Protein AF-A0A2E8CVH7-F1 (afdb_monomer)

Solvent-accessible surface area (backbone atoms only — not comparable to full-atom values): 13788 Å² total; per-residue (Å²): 107,72,80,59,74,70,45,97,57,62,33,36,31,42,45,52,76,47,74,49,80,43,65,84,49,74,88,61,80,87,56,9,58,35,93,94,57,89,40,29,20,38,39,37,30,36,20,34,33,27,39,73,90,81,65,46,75,76,44,76,74,32,74,46,81,38,64,41,72,90,71,65,94,80,65,44,73,68,57,52,69,70,43,83,78,37,72,80,50,45,64,54,61,34,46,67,84,57,72,72,36,61,49,40,28,41,37,35,49,50,87,55,60,40,59,70,48,52,54,47,49,72,69,42,51,38,40,73,48,68,38,81,66,70,77,42,65,27,29,53,38,80,66,62,73,92,80,30,57,77,41,44,45,60,62,53,56,68,70,50,66,80,73,48,72,48,78,45,82,41,68,61,47,75,46,75,42,70,52,100,56,97,65,72,66,40,83,45,74,44,68,64,44,79,42,47,33,36,32,26,71,48,52,26,20,44,58,75,45,99,92,52,79,63,43,72,44,75,48,76,46,74,48,64,58,86,63,60,84,90,70,68,134

Foldseek 3Di:
DVVLVPPPAAKEWEKDKDWDFDQPVVVDPQWAQDDPRPTTGWIKIWTWIADDPVRDTPGTQDIDTAHADDDDPPQDPVNLVPDPRRPLCSLVVNCVSPALEQSYEYEEECSNQALVNLVVQLVSNYHYDYHHDDQAWKFFAPDDSVPTDTDGPVVVQVPFDWPDKDKDWDDWDWDFDDDPDDDGTDTDIDHTDIFIKTKGKGWIWGDNDPVDDTDIDMDIDMDTDPDPPVPDD

Nearest PDB structures (foldseek):
  4dm0-assembly1_A-2  TM=8.411E-01  e=1.363E-14  Escherichia coli
  7s01-assembly1_c  TM=3.854E-01  e=6.400E+00  Bacillus phage AR9
  6h03-assembly1_G  TM=1.126E-01  e=6.031E+00  Homo sapiens

Mean predicted aligned error: 6.69 Å

Radius of gyration: 20.64 Å; Cα contacts (8 Å, |Δi|>4): 417; chains: 1; bounding box: 50×43×52 Å

pLDDT: mean 89.86, std 10.81, range [43.66, 98.56]

Secondary structure (DSSP, 8-state):
-HHHHT-SS-EEEEEEEEEEE-TT-TT--SPEEETTTTEEEEEEEEEEEE-TTT--EEEEEEEEEE-PPP--TT--HHHHHH-TT-GGGHHHHHHTTS-S-TTEEEEE-GGG--HHHHHHHHHSSSEEEE---S--EEEESSS-TTTSPEEEHHHHHHHSPP-EEEEEEEPPEEEEEPPSSSS--EEEEEPPEEEEEEEEEEEEEE-SSTTS--EEEEEEEEEESS--GGG--

Structure (mmCIF, N/CA/C/O backbone):
data_AF-A0A2E8CVH7-F1
#
_entry.id   AF-A0A2E8CVH7-F1
#
loop_
_atom_site.group_PDB
_atom_site.id
_atom_site.type_symbol
_atom_site.label_atom_id
_atom_site.label_alt_id
_atom_site.label_comp_id
_atom_site.label_asym_id
_atom_site.label_entity_id
_atom_site.label_seq_id
_atom_site.pdbx_PDB_ins_code
_atom_site.Cartn_x
_atom_site.Cartn_y
_atom_site.Cartn_z
_atom_site.occupancy
_atom_site.B_iso_or_equiv
_atom_site.auth_seq_id
_atom_site.auth_comp_id
_atom_site.auth_asym_id
_atom_site.auth_atom_id
_atom_site.pdbx_PDB_model_num
ATOM 1 N N . MET A 1 1 ? -11.576 -12.478 -15.779 1.00 58.72 1 MET A N 1
ATOM 2 C CA . MET A 1 1 ? -12.424 -11.919 -14.701 1.00 58.72 1 MET A CA 1
ATOM 3 C C . MET A 1 1 ? -13.680 -12.729 -14.403 1.00 58.72 1 MET A C 1
ATOM 5 O O . MET A 1 1 ? -14.037 -12.774 -13.239 1.00 58.72 1 MET A O 1
ATOM 9 N N . LYS A 1 2 ? -14.270 -13.457 -15.366 1.00 57.69 2 LYS A N 1
ATOM 10 C CA . LYS A 1 2 ? -15.453 -14.319 -15.140 1.00 57.69 2 LYS A CA 1
ATOM 11 C C . LYS A 1 2 ? -15.366 -15.270 -13.929 1.00 57.69 2 LYS A C 1
ATOM 13 O O . LYS A 1 2 ? -16.357 -15.473 -13.249 1.00 57.69 2 LYS A O 1
ATOM 18 N N . HIS A 1 3 ? -14.184 -15.822 -13.626 1.00 60.03 3 HIS A N 1
ATOM 19 C CA . HIS A 1 3 ? -13.990 -16.661 -12.431 1.00 60.03 3 HIS A CA 1
ATOM 20 C C . HIS A 1 3 ? -14.110 -15.887 -11.110 1.00 60.03 3 HIS A C 1
ATOM 22 O O . HIS A 1 3 ? -14.538 -16.468 -10.124 1.00 60.03 3 HIS A O 1
ATOM 28 N N . ILE A 1 4 ? -13.760 -14.596 -11.095 1.00 63.91 4 ILE A N 1
ATOM 29 C CA . ILE A 1 4 ? -13.859 -13.732 -9.911 1.00 63.91 4 ILE A CA 1
ATOM 30 C C . ILE A 1 4 ? -15.287 -13.201 -9.744 1.00 63.91 4 ILE A C 1
ATOM 32 O O . ILE A 1 4 ? -15.787 -13.145 -8.631 1.00 63.91 4 ILE A O 1
ATOM 36 N N . GLU A 1 5 ? -15.964 -12.861 -10.843 1.00 64.88 5 GLU A N 1
ATOM 37 C CA . GLU A 1 5 ? -17.351 -12.361 -10.825 1.00 64.88 5 GLU A CA 1
ATOM 38 C C . GLU A 1 5 ? -18.350 -13.384 -10.262 1.00 64.88 5 GLU A C 1
ATOM 40 O O . GLU A 1 5 ? -19.383 -13.005 -9.719 1.00 64.88 5 GLU A O 1
ATOM 45 N N . ASN A 1 6 ? -18.021 -14.676 -10.345 1.00 63.22 6 ASN A N 1
ATOM 46 C CA . ASN A 1 6 ? -18.827 -15.760 -9.785 1.00 63.22 6 ASN A CA 1
ATOM 47 C C . ASN A 1 6 ? -18.535 -16.039 -8.301 1.00 63.22 6 ASN A C 1
ATOM 49 O O . ASN A 1 6 ? -19.209 -16.875 -7.696 1.00 63.22 6 ASN A O 1
ATOM 53 N N . LEU A 1 7 ? -17.543 -15.375 -7.701 1.00 62.47 7 LEU A N 1
ATOM 54 C CA . LEU A 1 7 ? -17.289 -15.481 -6.270 1.00 62.47 7 LEU A CA 1
ATOM 55 C C . LEU A 1 7 ? -18.306 -14.590 -5.549 1.00 62.47 7 LEU A C 1
ATOM 57 O O . LEU A 1 7 ? -18.270 -13.366 -5.640 1.00 62.47 7 LEU A O 1
ATOM 61 N N . GLY A 1 8 ? -19.210 -15.197 -4.780 1.00 70.19 8 GLY A N 1
ATOM 62 C CA . GLY A 1 8 ? -20.104 -14.472 -3.866 1.00 70.19 8 GLY A CA 1
ATOM 63 C C . GLY A 1 8 ? -19.371 -13.788 -2.700 1.00 70.19 8 GLY A C 1
ATOM 64 O O . GLY A 1 8 ? -20.014 -13.199 -1.834 1.00 70.19 8 GLY A O 1
ATOM 65 N N . ALA A 1 9 ? -18.038 -13.857 -2.670 1.00 81.56 9 ALA A N 1
ATOM 66 C CA . ALA A 1 9 ? -17.177 -13.418 -1.582 1.00 81.56 9 ALA A CA 1
ATOM 67 C C . ALA A 1 9 ? -16.231 -12.274 -2.011 1.00 81.56 9 ALA A C 1
ATOM 69 O O . ALA A 1 9 ? -15.976 -12.086 -3.203 1.00 81.56 9 ALA A O 1
ATOM 70 N N . PRO A 1 10 ? -15.708 -11.477 -1.059 1.00 92.31 10 PRO A N 1
ATOM 71 C CA . PRO A 1 10 ? -14.655 -10.503 -1.332 1.00 92.31 10 PRO A CA 1
ATOM 72 C C . PRO A 1 10 ? -13.395 -11.130 -1.940 1.00 92.31 10 PRO A C 1
ATOM 74 O O . PRO A 1 10 ? -13.031 -12.245 -1.591 1.00 92.31 10 PRO A O 1
ATOM 77 N N . VAL A 1 11 ? -12.678 -10.369 -2.769 1.00 95.50 11 VAL A N 1
ATOM 78 C CA . VAL A 1 11 ? -11.379 -10.771 -3.335 1.00 95.50 11 VAL A CA 1
ATOM 79 C C . VAL A 1 11 ? -10.335 -9.702 -3.048 1.00 95.50 11 VAL A C 1
ATOM 81 O O . VAL A 1 11 ? -10.581 -8.512 -3.260 1.00 95.50 11 VAL A O 1
ATOM 84 N N . LEU A 1 12 ? -9.162 -10.121 -2.571 1.00 97.81 12 LEU A N 1
ATOM 85 C CA . LEU A 1 12 ? -8.029 -9.229 -2.343 1.00 97.81 12 LEU A CA 1
ATOM 86 C C . LEU A 1 12 ? -7.244 -9.071 -3.640 1.00 97.81 12 LEU A C 1
ATOM 88 O O . LEU A 1 12 ? -6.855 -10.065 -4.250 1.00 97.81 12 LEU A O 1
ATOM 92 N N . ILE A 1 13 ? -6.980 -7.832 -4.042 1.00 98.06 13 ILE A N 1
ATOM 93 C CA . ILE A 1 13 ? -6.103 -7.518 -5.166 1.00 98.06 13 ILE A CA 1
ATOM 94 C C . ILE A 1 13 ? -4.815 -6.935 -4.607 1.00 98.06 13 ILE A C 1
ATOM 96 O O . ILE A 1 13 ? -4.764 -5.782 -4.182 1.00 98.06 13 ILE A O 1
ATOM 100 N N . LEU A 1 14 ? -3.774 -7.759 -4.562 1.00 98.38 14 LEU A N 1
ATOM 101 C CA . LEU A 1 14 ? -2.468 -7.374 -4.050 1.00 98.38 14 LEU A CA 1
ATOM 102 C C . LEU A 1 14 ? -1.702 -6.629 -5.142 1.00 98.38 14 LEU A C 1
ATOM 104 O O . LEU A 1 14 ? -1.417 -7.206 -6.195 1.00 98.38 14 LEU A O 1
ATOM 108 N N . HIS A 1 15 ? -1.353 -5.371 -4.881 1.00 98.44 15 HIS A N 1
ATOM 109 C CA . HIS A 1 15 ? -0.559 -4.553 -5.798 1.00 98.44 15 HIS A CA 1
ATOM 110 C C . HIS A 1 15 ? 0.866 -4.400 -5.288 1.00 98.44 15 HIS A C 1
ATOM 112 O O . HIS A 1 15 ? 1.086 -3.878 -4.192 1.00 98.44 15 HIS A O 1
ATOM 118 N N . ASP A 1 16 ? 1.842 -4.816 -6.094 1.00 97.56 16 ASP A N 1
ATOM 119 C CA . ASP A 1 16 ? 3.254 -4.603 -5.776 1.00 97.56 16 ASP A CA 1
ATOM 120 C C . ASP A 1 16 ? 4.125 -4.451 -7.027 1.00 97.56 16 ASP A C 1
ATOM 122 O O . ASP A 1 16 ? 3.801 -4.905 -8.129 1.00 97.56 16 ASP A O 1
ATOM 126 N N . THR A 1 17 ? 5.262 -3.788 -6.844 1.00 96.31 17 THR A N 1
ATOM 127 C CA . THR A 1 17 ? 6.220 -3.477 -7.896 1.00 96.31 17 THR A CA 1
ATOM 128 C C . THR A 1 17 ? 7.526 -4.225 -7.684 1.00 96.31 17 THR A C 1
ATOM 130 O O . THR A 1 17 ? 8.208 -4.039 -6.679 1.00 96.31 17 THR A O 1
ATOM 133 N N . THR A 1 18 ? 7.954 -4.975 -8.694 1.00 95.50 18 THR A N 1
ATOM 134 C CA . THR A 1 18 ? 9.268 -5.625 -8.714 1.00 95.50 18 THR A CA 1
ATOM 135 C C . THR A 1 18 ? 10.141 -5.103 -9.853 1.00 95.50 18 THR A C 1
ATOM 137 O O . THR A 1 18 ? 9.651 -4.531 -10.827 1.00 95.50 18 THR A O 1
ATOM 140 N N . ALA A 1 19 ? 11.456 -5.282 -9.740 1.00 95.88 19 ALA A N 1
ATOM 141 C CA . ALA A 1 19 ? 12.404 -4.948 -10.796 1.00 95.88 19 ALA A CA 1
ATOM 142 C C . ALA A 1 19 ? 12.905 -6.229 -11.471 1.00 95.88 19 ALA A C 1
ATOM 144 O O . ALA A 1 19 ? 13.456 -7.108 -10.811 1.00 95.88 19 ALA A O 1
ATOM 145 N N . LEU A 1 20 ? 12.763 -6.302 -12.792 1.00 96.00 20 LEU A N 1
ATOM 146 C CA . LEU A 1 20 ? 13.336 -7.359 -13.617 1.00 96.00 20 LEU A CA 1
ATOM 147 C C . LEU A 1 20 ? 14.708 -6.901 -14.104 1.00 96.00 20 LEU A C 1
ATOM 149 O O . LEU A 1 20 ? 14.801 -5.935 -14.863 1.00 96.00 20 LEU A O 1
ATOM 153 N N . GLU A 1 21 ? 15.771 -7.558 -13.648 1.00 96.06 21 GLU A N 1
ATOM 154 C CA . GLU A 1 21 ? 17.145 -7.185 -13.979 1.00 96.06 21 GLU A CA 1
ATOM 155 C C . GLU A 1 21 ? 17.675 -7.945 -15.197 1.00 96.06 21 GLU A C 1
ATOM 157 O O . GLU A 1 21 ? 17.768 -9.167 -15.191 1.00 96.06 21 GLU A O 1
ATOM 162 N N . TYR A 1 22 ? 18.126 -7.193 -16.202 1.00 96.31 22 TYR A N 1
ATOM 163 C CA . TYR A 1 22 ? 18.668 -7.720 -17.455 1.00 96.31 22 TYR A CA 1
ATOM 164 C C . TYR A 1 22 ? 20.016 -7.079 -17.815 1.00 96.31 22 TYR A C 1
ATOM 166 O O . TYR A 1 22 ? 20.389 -6.997 -18.981 1.00 96.31 22 TYR A O 1
ATOM 174 N N . THR A 1 23 ? 20.778 -6.609 -16.820 1.00 93.75 23 THR A N 1
ATOM 175 C CA . THR A 1 23 ? 22.026 -5.848 -17.021 1.00 93.75 23 THR A CA 1
ATOM 176 C C . THR A 1 23 ? 23.008 -6.537 -17.982 1.00 93.75 23 THR A C 1
ATOM 178 O O . THR A 1 23 ? 23.627 -5.862 -18.811 1.00 93.75 23 THR A O 1
ATOM 181 N N . THR A 1 24 ? 23.130 -7.866 -17.886 1.00 95.06 24 THR A N 1
ATOM 182 C CA . THR A 1 24 ? 24.047 -8.707 -18.674 1.00 95.06 24 THR A CA 1
ATOM 183 C C . THR A 1 24 ? 23.492 -9.144 -20.032 1.00 95.06 24 THR A C 1
ATOM 185 O O . THR A 1 24 ? 24.268 -9.571 -20.884 1.00 95.06 24 THR A O 1
ATOM 188 N N . HIS A 1 25 ? 22.185 -9.008 -20.272 1.00 92.31 25 HIS A N 1
ATOM 189 C CA . HIS A 1 25 ? 21.532 -9.437 -21.510 1.00 92.31 25 HIS A CA 1
ATOM 190 C C . HIS A 1 25 ? 21.692 -8.355 -22.579 1.00 92.31 25 HIS A C 1
ATOM 192 O O . HIS A 1 25 ? 20.804 -7.539 -22.815 1.00 92.31 25 HIS A O 1
ATOM 198 N N . ARG A 1 26 ? 22.878 -8.316 -23.196 1.00 91.06 26 ARG A N 1
ATOM 199 C CA . ARG A 1 26 ? 23.280 -7.246 -24.126 1.00 91.06 26 ARG A CA 1
ATOM 200 C C . ARG A 1 26 ? 22.448 -7.181 -25.409 1.00 91.06 26 ARG A C 1
ATOM 202 O O . ARG A 1 26 ? 22.431 -6.125 -26.024 1.00 91.06 26 ARG A O 1
ATOM 209 N N . SER A 1 27 ? 21.753 -8.259 -25.774 1.00 93.75 27 SER A N 1
ATOM 210 C CA . SER A 1 27 ? 20.804 -8.280 -26.895 1.00 93.75 27 SER A CA 1
ATOM 211 C C . SER A 1 27 ? 19.540 -7.447 -26.641 1.00 93.75 27 SER A C 1
ATOM 213 O O . SER A 1 27 ? 18.826 -7.127 -27.585 1.00 93.75 27 SER A O 1
ATOM 215 N N . LEU A 1 28 ? 19.245 -7.076 -25.388 1.00 90.88 28 LEU A N 1
ATOM 216 C CA . LEU A 1 28 ? 18.111 -6.220 -25.044 1.00 90.88 28 LEU A CA 1
ATOM 217 C C . LEU A 1 28 ? 18.531 -4.746 -25.038 1.00 90.88 28 LEU A C 1
ATOM 219 O O . LEU A 1 28 ? 19.126 -4.248 -24.080 1.00 90.88 28 LEU A O 1
ATOM 223 N N . GLU A 1 29 ? 18.178 -4.023 -26.096 1.00 86.69 29 GLU A N 1
ATOM 224 C CA . GLU A 1 29 ? 18.560 -2.614 -26.260 1.00 86.69 29 GLU A CA 1
ATOM 225 C C . GLU A 1 29 ? 17.636 -1.645 -25.498 1.00 86.69 29 GLU A C 1
ATOM 227 O O . GLU A 1 29 ? 18.065 -0.599 -25.005 1.00 86.69 29 GLU A O 1
ATOM 232 N N . ALA A 1 30 ? 16.361 -2.008 -25.330 1.00 90.00 30 ALA A N 1
ATOM 233 C CA . ALA A 1 30 ? 15.307 -1.133 -24.814 1.00 90.00 30 ALA A CA 1
ATOM 234 C C . ALA A 1 30 ? 15.152 -1.146 -23.276 1.00 90.00 30 ALA A C 1
ATOM 236 O O . ALA A 1 30 ? 14.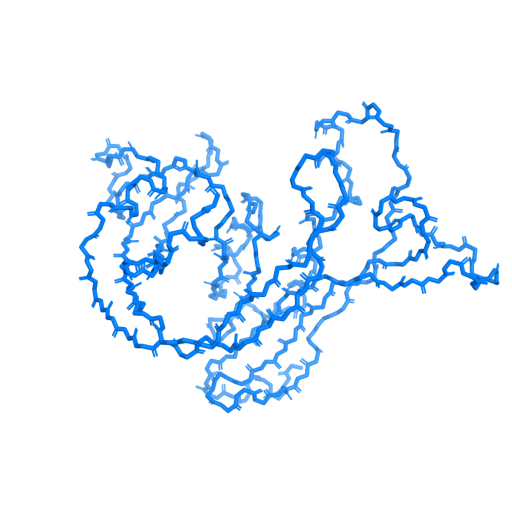033 -1.073 -22.770 1.00 90.00 30 ALA A O 1
ATOM 237 N N . LEU A 1 31 ? 16.247 -1.195 -22.512 1.00 93.81 31 LEU A N 1
ATOM 238 C CA . LEU A 1 31 ? 16.207 -1.268 -21.041 1.00 93.81 31 LEU A CA 1
ATOM 239 C C . LEU A 1 31 ? 16.293 0.104 -20.349 1.00 93.81 31 LEU A C 1
ATOM 241 O O . LEU A 1 31 ? 17.042 0.994 -20.761 1.00 93.81 31 LEU A O 1
ATOM 245 N N . GLY A 1 32 ? 15.562 0.260 -19.242 1.00 93.69 32 GLY A N 1
ATOM 246 C CA . GLY A 1 32 ? 15.628 1.436 -18.367 1.00 93.69 32 GLY A CA 1
ATOM 247 C C . GLY A 1 32 ? 16.588 1.229 -17.187 1.00 93.69 32 GLY A C 1
ATOM 248 O O . GLY A 1 32 ? 16.917 0.088 -16.857 1.00 93.69 32 GLY A O 1
ATOM 249 N N . PRO A 1 33 ? 17.063 2.298 -16.522 1.00 93.38 33 PRO A N 1
ATOM 250 C CA . PRO A 1 33 ? 17.813 2.163 -15.276 1.00 93.38 33 PRO A CA 1
ATOM 251 C C . PRO A 1 33 ? 16.919 1.603 -14.156 1.00 93.38 33 PRO A C 1
ATOM 253 O O . PRO A 1 33 ? 15.792 2.059 -13.982 1.00 93.38 33 PRO A O 1
ATOM 256 N N . ILE A 1 34 ? 17.432 0.675 -13.348 1.00 92.44 34 ILE A N 1
ATOM 257 C CA . ILE A 1 34 ? 16.733 0.117 -12.173 1.00 92.44 34 ILE A CA 1
ATOM 258 C C . ILE A 1 34 ? 17.580 0.257 -10.902 1.00 92.44 34 ILE A C 1
ATOM 260 O O . ILE A 1 34 ? 18.781 0.545 -10.955 1.00 92.44 34 ILE A O 1
ATOM 264 N N . GLY A 1 35 ? 16.951 0.072 -9.738 1.00 86.19 35 GLY A N 1
ATOM 265 C CA . GLY A 1 35 ? 17.617 0.200 -8.440 1.00 86.19 35 GLY A CA 1
ATOM 266 C C . GLY A 1 35 ? 18.245 1.584 -8.256 1.00 86.19 35 GLY A C 1
ATOM 267 O O . GLY A 1 35 ? 17.567 2.601 -8.400 1.00 86.19 35 GLY A O 1
ATOM 268 N N . ASN A 1 36 ? 19.549 1.613 -7.974 1.00 82.00 36 ASN A N 1
ATOM 269 C CA . ASN A 1 36 ? 20.347 2.833 -7.802 1.00 82.00 36 ASN A CA 1
ATOM 270 C C . ASN A 1 36 ? 20.901 3.421 -9.119 1.00 82.00 36 ASN A C 1
ATOM 272 O O . ASN A 1 36 ? 21.713 4.341 -9.077 1.00 82.00 36 ASN A O 1
ATOM 276 N N . GLY A 1 37 ? 20.483 2.901 -10.277 1.00 82.69 37 GLY A N 1
ATOM 277 C CA . GLY A 1 37 ? 20.869 3.411 -11.597 1.00 82.69 37 GLY A CA 1
ATOM 278 C C . GLY A 1 37 ? 22.091 2.740 -12.232 1.00 82.69 37 GLY A C 1
ATOM 279 O O . GLY A 1 37 ? 22.379 3.022 -13.391 1.00 82.69 37 GLY A O 1
ATOM 280 N N . HIS A 1 38 ? 22.774 1.829 -11.530 1.00 86.69 38 HIS A N 1
ATOM 281 C CA . HIS A 1 38 ? 23.894 1.054 -12.092 1.00 86.69 38 HIS A CA 1
ATOM 282 C C . HIS A 1 38 ? 23.457 -0.214 -12.842 1.00 86.69 38 HIS A C 1
ATOM 284 O O . HIS A 1 38 ? 24.259 -0.824 -13.544 1.00 86.69 38 HIS A O 1
ATOM 290 N N . ARG A 1 39 ? 22.194 -0.621 -12.689 1.00 93.19 39 ARG A N 1
ATOM 291 C CA . ARG A 1 39 ? 21.608 -1.816 -13.309 1.00 93.19 39 ARG A CA 1
ATOM 292 C C . ARG A 1 39 ? 20.578 -1.417 -14.356 1.00 93.19 39 ARG A C 1
ATOM 294 O O . ARG A 1 39 ? 20.036 -0.308 -14.300 1.00 93.19 39 ARG A O 1
ATOM 301 N N . ARG A 1 40 ? 20.292 -2.319 -15.297 1.00 94.50 40 ARG A N 1
ATOM 302 C CA . ARG A 1 40 ? 19.329 -2.083 -16.384 1.00 94.50 40 ARG A CA 1
ATOM 303 C C . ARG A 1 40 ? 18.268 -3.171 -16.429 1.00 94.50 40 ARG A C 1
ATOM 305 O O . ARG A 1 40 ? 18.572 -4.337 -16.190 1.00 94.50 40 ARG A O 1
ATOM 312 N N . GLY A 1 41 ? 17.038 -2.784 -16.737 1.00 96.19 41 GLY A N 1
ATOM 313 C CA . GLY A 1 41 ? 15.906 -3.694 -16.703 1.00 96.19 41 GLY A CA 1
ATOM 314 C C . GLY A 1 41 ? 14.556 -3.014 -16.890 1.00 96.19 41 GLY A C 1
ATOM 315 O O . GLY A 1 41 ? 14.471 -1.906 -17.432 1.00 96.19 41 GLY A O 1
ATOM 316 N N . TYR A 1 42 ? 13.520 -3.683 -16.393 1.00 96.62 42 TYR A N 1
ATOM 317 C CA . TYR A 1 42 ? 12.151 -3.178 -16.344 1.00 96.62 42 TYR A CA 1
ATOM 318 C C . TYR A 1 42 ? 11.642 -3.128 -14.909 1.00 96.62 42 TYR A C 1
ATOM 320 O O . TYR A 1 42 ? 12.077 -3.882 -14.041 1.00 96.62 42 TYR A O 1
ATOM 328 N N . ILE A 1 43 ? 10.692 -2.240 -14.674 1.00 96.69 43 ILE A N 1
ATOM 329 C CA . ILE A 1 43 ? 9.854 -2.228 -13.486 1.00 96.69 43 ILE A CA 1
ATOM 330 C C . ILE A 1 43 ? 8.554 -2.929 -13.863 1.00 96.69 43 ILE A C 1
ATOM 332 O O . ILE A 1 43 ? 7.993 -2.635 -14.909 1.00 96.69 43 ILE A O 1
ATOM 336 N N . THR A 1 44 ? 8.094 -3.870 -13.053 1.00 97.44 44 THR A N 1
ATOM 337 C CA . THR A 1 44 ? 6.860 -4.619 -13.308 1.00 97.44 44 THR A CA 1
ATOM 338 C C . THR A 1 44 ? 5.923 -4.416 -12.139 1.00 97.44 44 THR A C 1
ATOM 340 O O . THR A 1 44 ? 6.261 -4.790 -11.016 1.00 97.44 44 THR A O 1
ATOM 343 N N . HIS A 1 45 ? 4.777 -3.799 -12.401 1.00 98.19 45 HIS A N 1
ATOM 344 C CA . HIS A 1 45 ? 3.717 -3.621 -11.419 1.00 98.19 45 HIS A CA 1
ATOM 345 C C . HIS A 1 45 ? 2.676 -4.718 -11.618 1.00 98.19 45 HIS A C 1
ATOM 347 O O . HIS A 1 45 ? 2.138 -4.849 -12.716 1.00 98.19 45 HIS A O 1
ATOM 353 N N . ASN A 1 46 ? 2.438 -5.525 -10.592 1.00 98.19 46 ASN A N 1
ATOM 354 C CA . ASN A 1 46 ? 1.540 -6.673 -10.650 1.00 98.19 46 ASN A CA 1
ATOM 355 C C . ASN A 1 46 ? 0.310 -6.419 -9.787 1.00 98.19 46 ASN A C 1
ATOM 357 O O . ASN A 1 46 ? 0.445 -5.889 -8.687 1.00 98.19 46 ASN A O 1
ATOM 361 N N . SER A 1 47 ? -0.844 -6.885 -10.260 1.00 98.31 47 SER A N 1
ATOM 362 C CA . SER A 1 47 ? -2.105 -6.894 -9.516 1.00 98.31 47 SER A CA 1
ATOM 363 C C . SER A 1 47 ? -2.596 -8.336 -9.421 1.00 98.31 47 SER A C 1
ATOM 365 O O . SER A 1 47 ? -3.070 -8.896 -10.411 1.00 98.31 47 SER A O 1
ATOM 367 N N . LEU A 1 48 ? -2.426 -8.962 -8.258 1.00 97.81 48 LEU A N 1
ATOM 368 C CA . LEU A 1 48 ? -2.668 -10.390 -8.035 1.00 97.81 48 LEU A CA 1
ATOM 369 C C . LEU A 1 48 ? -3.953 -10.603 -7.228 1.00 97.81 48 LEU A C 1
ATOM 371 O O . LEU A 1 48 ? -4.060 -10.094 -6.116 1.00 97.81 48 LEU A O 1
ATOM 375 N N . ALA A 1 49 ? -4.905 -11.366 -7.763 1.00 97.12 49 ALA A N 1
ATOM 376 C CA . ALA A 1 49 ? -6.116 -11.753 -7.050 1.00 97.12 49 ALA A CA 1
ATOM 377 C C . ALA A 1 49 ? -5.867 -12.944 -6.125 1.00 97.12 49 ALA A C 1
ATOM 379 O O . ALA A 1 49 ? -5.322 -13.971 -6.544 1.00 97.12 49 ALA A O 1
ATOM 380 N N . VAL A 1 50 ? -6.318 -12.801 -4.884 1.00 96.31 50 VAL A N 1
ATOM 381 C CA . VAL A 1 50 ? -6.191 -13.791 -3.817 1.00 96.31 50 VAL A CA 1
ATOM 382 C C . VAL A 1 50 ? -7.522 -13.909 -3.082 1.00 96.31 50 VAL A C 1
ATOM 384 O O . VAL A 1 50 ? -8.181 -12.902 -2.798 1.00 96.31 50 VAL A O 1
ATOM 387 N N . GLU A 1 51 ? -7.919 -15.139 -2.783 1.00 94.44 51 GLU A N 1
ATOM 388 C CA . GLU A 1 51 ? -9.071 -15.413 -1.931 1.00 94.44 51 GLU A CA 1
ATOM 389 C C . GLU A 1 51 ? -8.688 -15.126 -0.454 1.00 94.44 51 GLU A C 1
ATOM 391 O O . GLU A 1 51 ? -7.631 -15.569 0.004 1.00 94.44 51 GLU A O 1
ATOM 396 N N . PRO A 1 52 ? -9.475 -14.321 0.287 1.00 92.62 52 PRO A N 1
ATOM 397 C CA . PRO A 1 52 ? -9.095 -13.831 1.614 1.00 92.62 52 PRO A CA 1
ATOM 398 C C . PRO A 1 52 ? -9.045 -14.875 2.743 1.00 92.62 52 PRO A C 1
ATOM 400 O O . PRO A 1 52 ? -8.271 -14.671 3.679 1.00 92.62 52 PRO A O 1
ATOM 403 N N . GLU A 1 53 ? -9.861 -15.930 2.724 1.00 91.31 53 GLU A N 1
ATOM 404 C CA . GLU A 1 53 ? -9.952 -16.914 3.816 1.00 91.31 53 GLU A CA 1
ATOM 405 C C . GLU A 1 53 ? -8.857 -17.991 3.737 1.00 91.31 53 GLU A C 1
ATOM 407 O O . GLU A 1 53 ? -8.184 -18.305 4.719 1.00 91.31 53 GLU A O 1
ATOM 412 N N . THR A 1 54 ? -8.651 -18.533 2.546 1.00 92.56 54 THR A N 1
ATOM 413 C CA . THR A 1 54 ? -7.723 -19.611 2.191 1.00 92.56 54 THR A CA 1
ATOM 414 C C . THR A 1 54 ? -6.343 -19.098 1.782 1.00 92.56 54 THR A C 1
ATOM 416 O O . THR A 1 54 ? -5.374 -19.856 1.806 1.00 92.56 54 THR A O 1
ATOM 419 N N . CYS A 1 55 ? -6.232 -17.813 1.424 1.0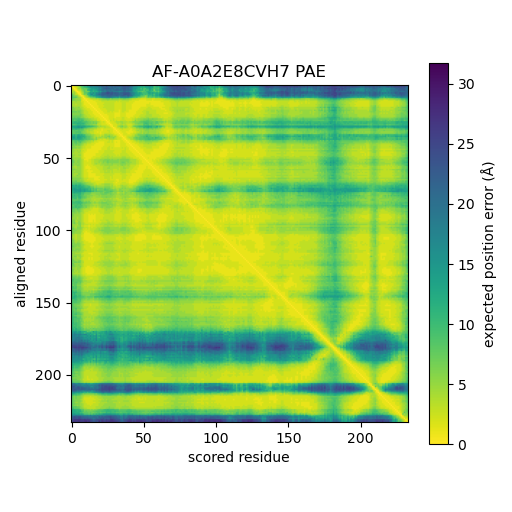0 92.69 55 CYS A N 1
ATOM 420 C CA . CYS A 1 55 ? -5.047 -17.212 0.804 1.00 92.69 55 CYS A CA 1
ATOM 421 C C . CYS A 1 55 ? -4.658 -17.837 -0.550 1.00 92.69 55 CYS A C 1
ATOM 423 O O . CYS A 1 55 ? -3.520 -17.664 -1.001 1.00 92.69 55 CYS A O 1
ATOM 425 N N . GLU A 1 56 ? -5.568 -18.554 -1.213 1.00 94.62 56 GLU A N 1
ATOM 426 C CA . GLU A 1 56 ? -5.293 -19.146 -2.519 1.00 94.62 56 GLU A CA 1
ATOM 427 C C . GLU A 1 56 ? -5.189 -18.079 -3.612 1.00 94.62 56 GLU A C 1
ATOM 429 O O . GLU A 1 56 ? -5.972 -17.128 -3.691 1.00 94.62 56 GLU A O 1
ATOM 434 N N . VAL A 1 57 ? -4.198 -18.245 -4.489 1.00 96.06 57 VAL A N 1
ATOM 435 C CA . VAL A 1 57 ? -3.995 -17.350 -5.628 1.00 96.06 57 VAL A CA 1
ATOM 436 C C . VAL A 1 57 ? -4.995 -17.703 -6.720 1.00 96.06 57 VAL A C 1
ATOM 438 O O . VAL A 1 57 ? -4.905 -18.761 -7.337 1.00 96.06 57 VAL A O 1
ATOM 441 N N . ILE A 1 58 ? -5.900 -16.773 -7.011 1.00 94.75 58 ILE A N 1
ATOM 442 C CA . ILE A 1 58 ? -6.867 -16.905 -8.104 1.00 94.75 58 ILE A CA 1
ATOM 443 C C . ILE A 1 58 ? -6.178 -16.628 -9.446 1.00 94.75 58 ILE A C 1
ATOM 445 O O . ILE A 1 58 ? -6.438 -17.302 -10.441 1.00 94.75 58 ILE A O 1
ATOM 449 N N . GLY A 1 59 ? -5.294 -15.625 -9.490 1.00 95.38 59 GLY A N 1
ATOM 450 C CA . GLY A 1 59 ? -4.505 -15.322 -10.682 1.00 95.38 59 GLY A CA 1
ATOM 451 C C . GLY A 1 59 ? -4.074 -13.865 -10.806 1.00 95.38 59 GLY A C 1
ATOM 452 O O . GLY A 1 59 ? -4.364 -13.024 -9.959 1.00 95.38 59 GLY A O 1
ATOM 453 N N . LEU A 1 60 ? -3.360 -13.563 -11.889 1.00 96.50 60 LEU A N 1
ATOM 454 C CA . LEU A 1 60 ? -2.867 -12.222 -12.194 1.00 96.50 60 LEU A CA 1
ATOM 455 C C . LEU A 1 60 ? -3.943 -11.419 -12.940 1.00 96.50 60 LEU A C 1
ATOM 457 O O . LEU A 1 60 ? -4.292 -11.747 -14.072 1.00 96.50 60 LEU A O 1
ATOM 461 N N . CYS A 1 61 ? -4.463 -10.367 -12.310 1.00 96.06 61 CYS A N 1
ATOM 462 C CA . CYS A 1 61 ? -5.462 -9.476 -12.903 1.00 96.06 61 CYS A CA 1
ATOM 463 C C . CYS A 1 61 ? -4.847 -8.472 -13.874 1.00 96.06 61 CYS A C 1
ATOM 465 O O . CYS A 1 61 ? -5.485 -8.098 -14.855 1.00 96.06 61 CYS A O 1
ATOM 467 N N . ASN A 1 62 ? -3.632 -8.010 -13.579 1.00 97.75 62 ASN A N 1
ATOM 468 C CA . ASN A 1 62 ? -2.919 -7.063 -14.419 1.00 97.75 62 ASN A CA 1
ATOM 469 C C . ASN A 1 62 ? -1.407 -7.166 -14.225 1.00 97.75 62 ASN A C 1
ATOM 471 O O . ASN A 1 62 ? -0.921 -7.517 -13.145 1.00 97.75 62 ASN A O 1
ATOM 475 N N . GLN A 1 63 ? -0.674 -6.796 -15.269 1.00 97.69 63 GLN A N 1
ATOM 476 C CA . GLN A 1 63 ? 0.765 -6.613 -15.229 1.00 97.69 63 GLN A CA 1
ATOM 477 C C . GLN A 1 63 ? 1.165 -5.439 -16.116 1.00 97.69 63 GLN A C 1
ATOM 479 O O . GLN A 1 63 ? 1.013 -5.479 -17.336 1.00 97.69 63 GLN A O 1
ATOM 484 N N . VAL A 1 64 ? 1.739 -4.408 -15.504 1.00 97.75 64 VAL A N 1
ATOM 485 C CA . VAL A 1 64 ? 2.242 -3.234 -16.215 1.00 97.75 64 VAL A CA 1
ATOM 486 C C . VAL A 1 64 ? 3.759 -3.313 -16.282 1.00 97.75 64 VAL A C 1
ATOM 488 O O . VAL A 1 64 ? 4.452 -3.157 -15.272 1.00 97.75 64 VAL A O 1
ATOM 491 N N . LEU A 1 65 ? 4.283 -3.534 -17.488 1.00 96.31 65 LEU A N 1
ATOM 492 C CA . LEU A 1 65 ? 5.715 -3.477 -17.753 1.00 96.31 65 LEU A CA 1
ATOM 493 C C . LEU A 1 65 ? 6.136 -2.029 -18.029 1.00 96.31 65 LEU A C 1
ATOM 495 O O . LEU A 1 65 ? 5.738 -1.409 -19.013 1.00 96.31 65 LEU A O 1
ATOM 499 N N . HIS A 1 66 ? 6.975 -1.485 -17.159 1.00 96.19 66 HIS A N 1
ATOM 500 C CA . HIS A 1 66 ? 7.411 -0.101 -17.184 1.00 96.19 66 HIS A CA 1
ATOM 501 C C . HIS A 1 66 ? 8.914 0.020 -17.417 1.00 96.19 66 HIS A C 1
ATOM 503 O O . HIS A 1 66 ? 9.751 -0.479 -16.661 1.00 96.19 66 HIS A O 1
ATOM 509 N N . ARG A 1 67 ? 9.279 0.787 -18.443 1.00 94.88 67 ARG A N 1
ATOM 510 C CA . ARG A 1 67 ? 10.659 1.204 -18.677 1.00 94.88 67 ARG A CA 1
ATOM 511 C C . ARG A 1 67 ? 10.903 2.567 -18.040 1.00 94.88 67 ARG A C 1
ATOM 513 O O . ARG A 1 67 ? 10.426 3.583 -18.548 1.00 94.88 67 ARG A O 1
ATOM 520 N N . ARG A 1 68 ? 11.713 2.603 -16.977 1.00 92.50 68 ARG A N 1
ATOM 521 C CA . ARG A 1 68 ? 12.095 3.860 -16.318 1.00 92.50 68 ARG A CA 1
ATOM 522 C C . ARG A 1 68 ? 12.790 4.794 -17.314 1.00 92.50 68 ARG A C 1
ATOM 524 O O . ARG A 1 68 ? 13.719 4.394 -18.016 1.00 92.50 68 ARG A O 1
ATOM 531 N N . ALA A 1 69 ? 12.365 6.053 -17.358 1.00 89.12 69 ALA A N 1
ATOM 532 C CA . ALA A 1 69 ? 13.042 7.077 -18.146 1.00 89.12 69 ALA A CA 1
ATOM 533 C C . ALA A 1 69 ? 14.384 7.470 -17.501 1.00 89.12 69 ALA A C 1
ATOM 535 O O . ALA A 1 69 ? 14.481 7.591 -16.278 1.00 89.12 69 ALA A O 1
ATOM 536 N N . LYS A 1 70 ? 15.413 7.726 -18.318 1.00 85.75 70 LYS A N 1
ATOM 537 C CA . LYS A 1 70 ? 16.618 8.425 -17.851 1.00 85.75 70 LYS A CA 1
ATOM 538 C C . LYS A 1 70 ? 16.260 9.895 -17.650 1.00 85.75 70 LYS A C 1
ATOM 540 O O . LYS A 1 70 ? 15.866 10.564 -18.599 1.00 85.75 70 LYS A O 1
ATOM 545 N N . VAL A 1 71 ? 16.386 10.379 -16.420 1.00 86.12 71 VAL A N 1
ATOM 546 C CA . VAL A 1 71 ? 16.093 11.770 -16.056 1.00 86.12 71 VAL A CA 1
ATOM 547 C C . VAL A 1 71 ? 17.357 12.468 -15.574 1.00 86.12 71 VAL A C 1
ATOM 549 O O . VAL A 1 71 ? 18.252 11.834 -15.009 1.00 86.12 71 VAL A O 1
ATOM 552 N N . ALA A 1 72 ? 17.438 13.778 -15.804 1.00 85.00 72 ALA A N 1
ATOM 553 C CA . ALA A 1 72 ? 18.525 14.590 -15.278 1.00 85.00 72 ALA A CA 1
ATOM 554 C C . ALA A 1 72 ? 18.487 14.599 -13.743 1.00 85.00 72 ALA A C 1
ATOM 556 O O . ALA A 1 72 ? 17.417 14.634 -13.136 1.00 85.00 72 ALA A O 1
ATOM 557 N N . LYS A 1 73 ? 19.661 14.632 -13.100 1.00 82.94 73 LYS A N 1
ATOM 558 C CA . LYS A 1 73 ? 19.756 14.739 -11.632 1.00 82.94 73 LYS A CA 1
ATOM 559 C C . LYS A 1 73 ? 19.121 16.027 -11.088 1.00 82.94 73 LYS A C 1
ATOM 561 O O . LYS A 1 73 ? 18.731 16.060 -9.929 1.00 82.94 73 LYS A O 1
ATOM 566 N N . SER A 1 74 ? 19.013 17.058 -11.924 1.00 90.00 74 SER A N 1
ATOM 567 C CA . SER A 1 74 ? 18.381 18.344 -11.627 1.00 90.00 74 SER A CA 1
ATOM 568 C C . SER A 1 74 ? 16.862 18.368 -11.865 1.00 90.00 74 SER A C 1
ATOM 570 O O . SER A 1 74 ? 16.268 19.440 -11.768 1.00 90.00 74 SER A O 1
ATOM 572 N N . GLU A 1 75 ? 16.213 17.231 -12.175 1.00 90.31 75 GLU A N 1
ATOM 573 C CA . GLU A 1 75 ? 14.753 17.174 -12.357 1.00 90.31 75 GLU A CA 1
ATOM 574 C C . GLU A 1 75 ? 14.041 17.689 -11.095 1.00 90.31 75 GLU A C 1
ATOM 576 O O . GLU A 1 75 ? 14.130 17.118 -10.004 1.00 90.31 75 GLU A O 1
ATOM 581 N N . THR A 1 76 ? 13.297 18.779 -11.252 1.00 91.81 76 THR A N 1
ATOM 582 C CA . THR A 1 76 ? 12.498 19.353 -10.171 1.00 91.81 76 THR A CA 1
ATOM 583 C C . THR A 1 76 ? 11.279 18.479 -9.876 1.00 91.81 76 THR A C 1
ATOM 585 O O . THR A 1 76 ? 10.767 17.746 -10.727 1.00 91.81 76 THR A O 1
ATOM 588 N N . ARG A 1 77 ? 10.715 18.617 -8.670 1.00 87.00 77 ARG A N 1
ATOM 589 C CA . ARG A 1 77 ? 9.462 17.937 -8.301 1.00 87.00 77 ARG A CA 1
ATOM 590 C C . ARG A 1 77 ? 8.315 18.255 -9.270 1.00 87.00 77 ARG A C 1
ATOM 592 O O . ARG A 1 77 ? 7.523 17.366 -9.574 1.00 87.00 77 ARG A O 1
ATOM 599 N N . ALA A 1 78 ? 8.226 19.496 -9.752 1.00 89.06 78 ALA A N 1
ATOM 600 C CA . ALA A 1 78 ? 7.190 19.918 -10.691 1.00 89.06 78 ALA A CA 1
ATOM 601 C C . ALA A 1 78 ? 7.334 19.219 -12.053 1.00 89.06 78 ALA A C 1
ATOM 603 O O . ALA A 1 78 ? 6.348 18.697 -12.574 1.00 89.06 78 ALA A O 1
ATOM 604 N N . GLN A 1 79 ? 8.556 19.140 -12.590 1.00 91.56 79 GLN A N 1
ATOM 605 C CA . GLN A 1 79 ? 8.847 18.404 -13.828 1.00 91.56 79 GLN A CA 1
ATOM 606 C C . GLN A 1 79 ? 8.519 16.914 -13.677 1.00 91.56 79 GLN A C 1
ATOM 608 O O . GLN A 1 79 ? 7.767 16.367 -14.486 1.00 91.56 79 GLN A O 1
ATOM 613 N N . ARG A 1 80 ? 8.967 16.289 -12.580 1.00 89.06 80 ARG A N 1
ATOM 614 C CA . ARG A 1 80 ? 8.663 14.883 -12.275 1.00 89.06 80 ARG A CA 1
ATOM 615 C C . ARG A 1 80 ? 7.162 14.608 -12.205 1.00 89.06 80 ARG A C 1
ATOM 617 O O . ARG A 1 80 ? 6.707 13.572 -12.677 1.00 89.06 80 ARG A O 1
ATOM 624 N N . ASN A 1 81 ? 6.387 15.517 -11.612 1.00 86.94 81 ASN A N 1
ATOM 625 C CA . ASN A 1 81 ? 4.937 15.364 -11.498 1.00 86.94 81 ASN A CA 1
ATOM 626 C C . ASN A 1 81 ? 4.216 15.478 -12.852 1.00 86.94 81 ASN A C 1
ATOM 628 O O . ASN A 1 81 ? 3.226 14.783 -13.071 1.00 86.94 81 ASN A O 1
ATOM 632 N N . LYS A 1 82 ? 4.712 16.325 -13.762 1.00 89.12 82 LYS A N 1
ATOM 633 C CA . LYS A 1 82 ? 4.153 16.482 -15.115 1.00 89.12 82 LYS A CA 1
ATOM 634 C C . LYS A 1 82 ? 4.486 15.303 -16.029 1.00 89.12 82 LYS A C 1
ATOM 636 O O . LYS A 1 82 ? 3.693 14.961 -16.900 1.00 89.12 82 LYS A O 1
ATOM 641 N N . ARG A 1 83 ? 5.634 14.656 -15.827 1.00 90.50 83 ARG A N 1
ATOM 642 C CA . ARG A 1 83 ? 6.096 13.548 -16.669 1.00 90.50 83 ARG A CA 1
ATOM 643 C C . ARG A 1 83 ? 5.140 12.358 -16.615 1.00 90.50 83 ARG A C 1
ATOM 645 O O . ARG A 1 83 ? 4.909 11.814 -15.538 1.00 90.50 83 ARG A O 1
ATOM 652 N N . SER A 1 84 ? 4.629 11.929 -17.773 1.00 88.56 84 SER A N 1
ATOM 653 C CA . SER A 1 84 ? 3.715 10.781 -17.927 1.00 88.56 84 SER A CA 1
ATOM 654 C C . SER A 1 84 ? 4.301 9.486 -17.348 1.00 88.56 84 SER A C 1
ATOM 656 O O . SER A 1 84 ? 3.628 8.792 -16.594 1.00 88.56 84 SER A O 1
ATOM 658 N N . SER A 1 85 ? 5.594 9.244 -17.580 1.00 90.69 85 SER A N 1
ATOM 659 C CA . SER A 1 85 ? 6.341 8.039 -17.182 1.00 90.69 85 SER A CA 1
ATOM 660 C C . SER A 1 85 ? 6.783 7.969 -15.710 1.00 90.69 85 SER A C 1
ATOM 662 O O . SER A 1 85 ? 7.741 7.266 -15.389 1.00 90.69 85 SER A O 1
ATOM 664 N N . ARG A 1 86 ? 6.183 8.739 -14.794 1.00 92.75 86 ARG A N 1
ATOM 665 C CA . ARG A 1 86 ? 6.516 8.642 -13.360 1.00 92.75 86 ARG A CA 1
ATOM 666 C C . ARG A 1 86 ? 5.946 7.354 -12.758 1.00 92.75 86 ARG A C 1
ATOM 668 O O . ARG A 1 86 ? 4.794 7.015 -13.000 1.00 92.75 86 ARG A O 1
ATOM 675 N N . GLU A 1 87 ? 6.725 6.694 -11.908 1.00 92.12 87 GLU A N 1
ATOM 676 C CA . GLU A 1 87 ? 6.353 5.395 -11.326 1.00 92.12 87 GLU A CA 1
ATOM 677 C C . GLU A 1 87 ? 5.128 5.453 -10.417 1.00 92.12 87 GLU A C 1
ATOM 679 O O . GLU A 1 87 ? 4.422 4.464 -10.288 1.00 92.12 87 GLU A O 1
ATOM 684 N N . SER A 1 88 ? 4.808 6.616 -9.837 1.00 92.38 88 SER A N 1
ATOM 685 C CA . SER A 1 88 ? 3.593 6.758 -9.028 1.00 92.38 88 SER A CA 1
ATOM 686 C C . SER A 1 88 ? 2.307 6.516 -9.824 1.00 92.38 88 SER A C 1
ATOM 688 O O . SER A 1 88 ? 1.285 6.229 -9.217 1.00 92.38 88 SER A O 1
ATOM 690 N N . ARG A 1 89 ? 2.340 6.612 -11.164 1.00 95.19 89 ARG A N 1
ATOM 691 C CA . ARG A 1 89 ? 1.186 6.268 -12.008 1.00 95.19 89 ARG A CA 1
ATOM 692 C C . ARG A 1 89 ? 0.974 4.766 -12.165 1.00 95.19 89 ARG A C 1
ATOM 694 O O . ARG A 1 89 ? -0.121 4.379 -12.550 1.00 95.19 89 ARG A O 1
ATOM 701 N N . LEU A 1 90 ? 1.973 3.938 -11.852 1.00 96.94 90 LEU A N 1
ATOM 702 C CA . LEU A 1 90 ? 1.847 2.485 -11.972 1.00 96.94 90 LEU A CA 1
ATOM 703 C C . LEU A 1 90 ? 0.749 1.932 -11.065 1.00 96.94 90 LEU A C 1
ATOM 705 O O . LEU A 1 90 ? 0.087 0.990 -11.465 1.00 96.94 90 LEU A O 1
ATOM 709 N N . TRP A 1 91 ? 0.495 2.563 -9.915 1.00 97.69 91 TRP A N 1
ATOM 710 C CA . TRP A 1 91 ? -0.611 2.193 -9.029 1.00 97.69 91 TRP A CA 1
ATOM 711 C C . TRP A 1 91 ? -1.977 2.346 -9.707 1.00 97.69 91 TRP A C 1
ATOM 713 O O . TRP A 1 91 ? -2.798 1.442 -9.657 1.00 97.69 91 TRP A O 1
ATOM 723 N N . ILE A 1 92 ? -2.200 3.461 -10.411 1.00 96.94 92 ILE A N 1
ATOM 724 C CA . ILE A 1 92 ? -3.440 3.682 -11.172 1.00 96.94 92 ILE A CA 1
ATOM 725 C C . ILE A 1 92 ? -3.514 2.689 -12.332 1.00 96.94 92 ILE A C 1
ATOM 727 O O . ILE A 1 92 ? -4.514 1.989 -12.470 1.00 96.94 92 ILE A O 1
ATOM 731 N N . GLN A 1 93 ? -2.430 2.569 -13.105 1.00 97.44 93 GLN A N 1
ATOM 732 C CA . GLN A 1 93 ? -2.353 1.665 -14.257 1.00 97.44 93 GLN A CA 1
ATOM 733 C C . GLN A 1 93 ? -2.571 0.199 -13.865 1.00 97.44 93 GLN A C 1
ATOM 735 O O . GLN A 1 93 ? -3.229 -0.535 -14.592 1.00 97.44 93 GLN A O 1
ATOM 740 N N . GLY A 1 94 ? -2.077 -0.220 -12.695 1.00 97.19 94 GLY A N 1
ATOM 741 C CA . GLY A 1 94 ? -2.300 -1.550 -12.127 1.00 97.19 94 GLY A CA 1
ATOM 742 C C . GLY A 1 94 ? -3.783 -1.874 -11.964 1.00 97.19 94 GLY A C 1
ATOM 743 O O . GLY A 1 94 ? -4.211 -2.994 -12.228 1.00 97.19 94 GLY A O 1
ATOM 744 N N . THR A 1 95 ? -4.593 -0.870 -11.640 1.00 97.19 95 THR A N 1
ATOM 745 C CA . THR A 1 95 ? -6.031 -1.042 -11.405 1.00 97.19 95 THR A CA 1
ATOM 746 C C . THR A 1 95 ? -6.915 -0.868 -12.643 1.00 97.19 95 THR A C 1
ATOM 748 O O . THR A 1 95 ? -8.100 -1.172 -12.562 1.00 97.19 95 THR A O 1
ATOM 751 N N . GLU A 1 96 ? -6.384 -0.392 -13.776 1.00 95.12 96 GLU A N 1
ATOM 752 C CA . GLU A 1 96 ? -7.173 -0.062 -14.979 1.00 95.12 96 GLU A CA 1
ATOM 753 C C . GLU A 1 96 ? -8.109 -1.179 -15.477 1.00 95.12 96 GLU A C 1
ATOM 755 O O . GLU A 1 96 ? -9.257 -0.867 -15.795 1.00 95.12 96 GLU A O 1
ATOM 760 N N . PRO A 1 97 ? -7.702 -2.464 -15.537 1.00 94.31 97 PRO A N 1
ATOM 761 C CA . PRO A 1 97 ? -8.596 -3.521 -16.006 1.00 94.31 97 PRO A CA 1
ATOM 762 C C . PRO A 1 97 ? -9.561 -4.027 -14.925 1.00 94.31 97 PRO A C 1
ATOM 764 O O . PRO A 1 97 ? -10.385 -4.891 -15.220 1.00 94.31 97 PRO A O 1
ATOM 767 N N . LEU A 1 98 ? -9.454 -3.555 -13.676 1.00 94.19 98 LEU A N 1
ATOM 768 C CA . LEU A 1 98 ? -10.297 -4.018 -12.575 1.00 94.19 98 LEU A CA 1
ATOM 769 C C . LEU A 1 98 ? -11.683 -3.367 -12.648 1.00 94.19 98 LEU A C 1
ATOM 771 O O . LEU A 1 98 ? -11.788 -2.155 -12.862 1.00 94.19 98 LEU A O 1
ATOM 775 N N . PRO A 1 99 ? -12.763 -4.127 -12.409 1.00 92.06 99 PRO A N 1
ATOM 776 C CA . PRO A 1 99 ? -14.107 -3.602 -12.508 1.00 92.06 99 PRO A CA 1
ATOM 777 C C . PRO A 1 99 ? -14.397 -2.676 -11.326 1.00 92.06 99 PRO A C 1
ATOM 779 O O . PRO A 1 99 ? -13.840 -2.812 -10.232 1.00 92.06 99 PRO A O 1
ATOM 782 N N . ASN A 1 100 ? -15.324 -1.748 -11.538 1.00 94.38 100 ASN A N 1
ATOM 783 C CA . ASN A 1 100 ? -15.939 -0.995 -10.456 1.00 94.38 100 ASN A CA 1
ATOM 784 C C . ASN A 1 100 ? -16.902 -1.925 -9.700 1.00 94.38 100 ASN A C 1
ATOM 786 O O . ASN A 1 100 ? -18.075 -2.048 -10.049 1.00 94.38 100 ASN A O 1
ATOM 790 N N . ASN A 1 101 ? -16.376 -2.644 -8.710 1.00 93.12 101 ASN A N 1
ATOM 791 C CA . ASN A 1 101 ? -17.146 -3.563 -7.882 1.00 93.12 101 ASN A CA 1
ATOM 792 C C . ASN A 1 101 ? -16.571 -3.594 -6.457 1.00 93.12 101 ASN A C 1
ATOM 794 O O . ASN A 1 101 ? -15.390 -3.870 -6.245 1.00 93.12 101 ASN A O 1
ATOM 798 N N . ARG A 1 102 ? -17.433 -3.374 -5.457 1.00 93.06 102 ARG A N 1
ATOM 799 C CA . ARG A 1 102 ? -17.066 -3.362 -4.030 1.00 93.06 102 ARG A CA 1
ATOM 800 C C . ARG A 1 102 ? -16.529 -4.697 -3.509 1.00 93.06 102 ARG A C 1
ATOM 802 O O . ARG A 1 102 ? -15.924 -4.710 -2.438 1.00 93.06 102 ARG A O 1
ATOM 809 N N . GLN A 1 103 ? -16.738 -5.814 -4.204 1.00 92.81 103 GLN A N 1
ATOM 810 C CA . GLN A 1 103 ? -16.156 -7.106 -3.827 1.00 92.81 103 GLN A CA 1
ATOM 811 C C . GLN A 1 103 ? -14.627 -7.096 -3.909 1.00 92.81 103 GLN A C 1
ATOM 813 O O . GLN A 1 103 ? -13.983 -7.756 -3.096 1.00 92.81 103 GLN A O 1
ATOM 818 N N . TYR A 1 104 ? -14.055 -6.290 -4.802 1.00 96.00 104 TYR A N 1
ATOM 819 C CA . TYR A 1 104 ? -12.615 -6.137 -4.957 1.00 96.00 104 TYR A CA 1
ATOM 820 C C . TYR A 1 104 ? -12.067 -5.219 -3.861 1.00 96.00 104 TYR A C 1
ATOM 822 O O . TYR A 1 104 ? -12.612 -4.139 -3.603 1.00 96.00 104 TYR A O 1
ATOM 830 N N . ILE A 1 105 ? -11.007 -5.676 -3.196 1.00 97.81 105 ILE A N 1
ATOM 831 C CA . ILE A 1 105 ? -10.297 -4.935 -2.155 1.00 97.81 105 ILE A CA 1
ATOM 832 C C . ILE A 1 105 ? -8.844 -4.760 -2.594 1.00 97.81 105 ILE A C 1
ATOM 834 O O . ILE A 1 105 ? -8.066 -5.710 -2.538 1.00 97.81 105 ILE A O 1
ATOM 838 N N . ASP A 1 106 ? -8.464 -3.554 -3.001 1.00 98.44 106 ASP A N 1
ATOM 839 C CA . ASP A 1 106 ? -7.084 -3.237 -3.366 1.00 98.44 106 ASP A CA 1
ATOM 840 C C . ASP A 1 106 ? -6.205 -3.152 -2.111 1.00 98.44 106 ASP A C 1
ATOM 842 O O . ASP A 1 106 ? -6.451 -2.351 -1.207 1.00 98.44 106 ASP A O 1
ATOM 846 N N . VAL A 1 107 ? -5.173 -3.990 -2.030 1.00 98.56 107 VAL A N 1
ATOM 847 C CA . VAL A 1 107 ? -4.245 -4.054 -0.896 1.00 98.56 107 VAL A CA 1
ATOM 848 C C . VAL A 1 107 ? -2.873 -3.590 -1.355 1.00 98.56 107 VAL A C 1
ATOM 850 O O . VAL A 1 107 ? -2.234 -4.231 -2.193 1.00 98.56 107 VAL A O 1
ATOM 853 N N . CYS A 1 108 ? -2.410 -2.483 -0.780 1.00 98.38 108 CYS A N 1
ATOM 854 C CA . CYS A 1 108 ? -1.204 -1.807 -1.237 1.00 98.38 108 CYS A CA 1
ATOM 855 C C . CYS A 1 108 ? -0.274 -1.437 -0.080 1.00 98.38 108 CYS A C 1
ATOM 857 O O . CYS A 1 108 ? -0.691 -1.070 1.027 1.00 98.38 108 CYS A O 1
ATOM 859 N N . ASP A 1 109 ? 1.023 -1.479 -0.364 1.00 97.56 109 ASP A N 1
ATOM 860 C CA . ASP A 1 109 ? 2.052 -1.086 0.583 1.00 97.56 109 ASP A CA 1
ATOM 861 C C . ASP A 1 109 ? 2.184 0.451 0.707 1.00 97.56 109 ASP A C 1
ATOM 863 O O . ASP A 1 109 ? 1.382 1.238 0.199 1.00 97.56 109 ASP A O 1
ATOM 867 N N . ARG A 1 110 ? 3.226 0.904 1.414 1.00 96.44 110 ARG A N 1
ATOM 868 C CA . ARG A 1 110 ? 3.469 2.336 1.654 1.00 96.44 110 ARG A CA 1
ATOM 869 C C . ARG A 1 110 ? 3.814 3.140 0.396 1.00 96.44 110 ARG A C 1
ATOM 871 O O . ARG A 1 110 ? 3.791 4.370 0.447 1.00 96.44 110 ARG A O 1
ATOM 878 N N . GLY A 1 111 ? 4.204 2.484 -0.695 1.00 95.38 111 GLY A N 1
ATOM 879 C CA . GLY A 1 111 ? 4.508 3.128 -1.969 1.00 95.38 111 GLY A CA 1
ATOM 880 C C . GLY A 1 111 ? 3.266 3.702 -2.649 1.00 95.38 111 GLY A C 1
ATOM 881 O O . GLY A 1 111 ? 3.388 4.669 -3.404 1.00 95.38 111 GLY A O 1
ATOM 882 N N . ALA A 1 112 ? 2.088 3.162 -2.330 1.00 96.69 112 ALA A N 1
ATOM 883 C CA . ALA A 1 112 ? 0.802 3.598 -2.859 1.00 96.69 112 ALA A CA 1
ATOM 884 C C . ALA A 1 112 ? 0.207 4.813 -2.133 1.00 96.69 112 ALA A C 1
ATOM 886 O O . ALA A 1 112 ? -0.732 5.420 -2.642 1.00 96.69 112 ALA A O 1
ATOM 887 N N . ASP A 1 113 ? 0.747 5.209 -0.971 1.00 95.88 113 ASP A N 1
ATOM 888 C CA . ASP A 1 113 ? 0.247 6.336 -0.170 1.00 95.88 113 ASP A CA 1
ATOM 889 C C . ASP A 1 113 ? 0.547 7.694 -0.835 1.00 95.88 113 ASP A C 1
ATOM 891 O O . ASP A 1 113 ? 1.342 8.510 -0.367 1.00 95.88 113 ASP A O 1
ATOM 895 N N . THR A 1 114 ? -0.114 7.961 -1.955 1.00 92.75 114 THR A N 1
ATOM 896 C CA . THR A 1 114 ? -0.073 9.213 -2.706 1.00 92.75 114 THR A CA 1
ATOM 897 C C . THR A 1 114 ? -1.474 9.810 -2.748 1.00 92.75 114 THR A C 1
ATOM 899 O O . THR A 1 114 ? -2.461 9.083 -2.778 1.00 92.75 114 THR A O 1
ATOM 902 N N . SER A 1 115 ? -1.585 11.142 -2.749 1.00 91.00 115 SER A N 1
ATOM 903 C CA . SER A 1 115 ? -2.908 11.782 -2.815 1.00 91.00 115 SER A CA 1
ATOM 904 C C . SER A 1 115 ? -3.655 11.426 -4.108 1.00 91.00 115 SER A C 1
ATOM 906 O O . SER A 1 115 ? -4.859 11.246 -4.067 1.00 91.00 115 SER A O 1
ATOM 908 N N . GLU A 1 116 ? -2.932 11.281 -5.225 1.00 92.19 116 GLU A N 1
ATOM 909 C CA . GLU A 1 116 ? -3.490 10.916 -6.537 1.00 92.19 116 GLU A CA 1
ATOM 910 C C . GLU A 1 116 ? -4.102 9.508 -6.525 1.00 92.19 116 GLU A C 1
ATOM 912 O O . GLU A 1 116 ? -5.208 9.317 -7.013 1.00 92.19 116 GLU A O 1
ATOM 917 N N . PHE A 1 117 ? -3.412 8.532 -5.927 1.00 95.31 117 PHE A N 1
ATOM 918 C CA . PHE A 1 117 ? -3.922 7.165 -5.857 1.00 95.31 117 PHE A CA 1
ATOM 919 C C . PHE A 1 117 ? -5.049 7.007 -4.829 1.00 95.31 117 PHE A C 1
ATOM 921 O O . PHE A 1 117 ? -6.020 6.313 -5.099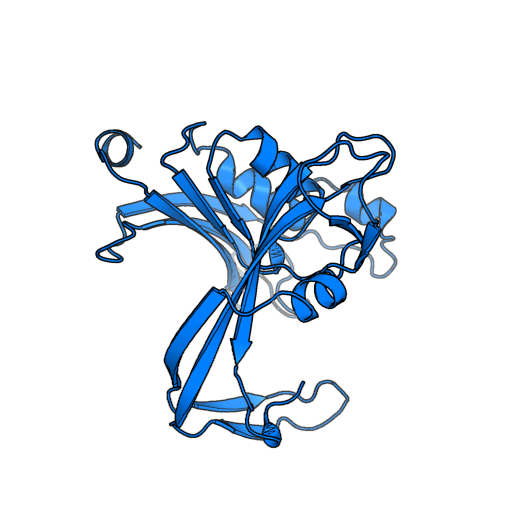 1.00 95.31 117 PHE A O 1
ATOM 928 N N . LEU A 1 118 ? -4.978 7.701 -3.686 1.00 94.94 118 LEU A N 1
ATOM 929 C CA . LEU A 1 118 ? -6.086 7.722 -2.724 1.00 94.94 118 LEU A CA 1
ATOM 930 C C . LEU A 1 118 ? -7.366 8.291 -3.350 1.00 94.94 118 LEU A C 1
ATOM 932 O O . LEU A 1 118 ? -8.433 7.717 -3.178 1.00 94.94 118 LEU A O 1
ATOM 936 N N . GLU A 1 119 ? -7.269 9.394 -4.097 1.00 93.56 119 GLU A N 1
ATOM 937 C CA . GLU A 1 119 ? -8.416 9.962 -4.819 1.00 93.56 119 GLU A CA 1
ATOM 938 C C . GLU A 1 119 ? -8.975 9.002 -5.870 1.00 93.56 119 GLU A C 1
ATOM 940 O O . GLU A 1 119 ? -10.193 8.863 -5.979 1.00 93.56 119 GLU A O 1
ATOM 945 N N . HIS A 1 120 ? -8.092 8.340 -6.623 1.00 95.12 120 HIS A N 1
ATOM 946 C CA . HIS A 1 120 ? -8.474 7.317 -7.593 1.00 95.12 120 HIS A CA 1
ATOM 947 C C . HIS A 1 120 ? -9.260 6.185 -6.929 1.00 95.12 120 HIS A C 1
ATOM 949 O O . HIS A 1 120 ? -10.350 5.853 -7.383 1.00 95.12 120 HIS A O 1
ATOM 955 N N . GLU A 1 121 ? -8.766 5.657 -5.810 1.00 96.19 121 GLU A N 1
ATOM 956 C CA . GLU A 1 121 ? -9.436 4.579 -5.079 1.00 96.19 121 GLU A CA 1
ATOM 957 C C . GLU A 1 121 ? -10.760 5.007 -4.436 1.00 96.19 121 GLU A C 1
ATOM 959 O O . GLU A 1 121 ? -11.718 4.239 -4.405 1.00 96.19 121 GLU A O 1
ATOM 964 N N . MET A 1 122 ? -10.887 6.262 -4.002 1.00 94.06 122 MET A N 1
ATOM 965 C CA . MET A 1 122 ? -12.179 6.793 -3.548 1.00 94.06 122 MET A CA 1
ATOM 966 C C . MET A 1 122 ? -13.223 6.859 -4.674 1.00 94.06 122 MET A C 1
ATOM 968 O O . MET A 1 122 ? -14.421 6.776 -4.398 1.00 94.06 122 MET A O 1
ATOM 972 N N . GLY A 1 123 ? -12.785 7.030 -5.925 1.00 93.94 123 GLY A N 1
ATOM 973 C CA . GLY A 1 123 ? -13.641 7.080 -7.113 1.00 93.94 123 GLY A CA 1
ATOM 974 C C . GLY A 1 123 ? -13.793 5.746 -7.849 1.00 93.94 123 GLY A C 1
ATOM 975 O O . GLY A 1 123 ? -14.608 5.659 -8.765 1.00 93.94 123 GLY A O 1
ATOM 976 N N . SER A 1 124 ? -13.040 4.712 -7.469 1.00 95.56 124 SER A N 1
ATOM 977 C CA . SER A 1 124 ? -12.997 3.435 -8.190 1.00 95.56 124 SER A CA 1
ATOM 978 C C . SER A 1 124 ? -14.249 2.578 -7.993 1.00 95.56 124 SER A C 1
ATOM 980 O O . SER A 1 124 ? -14.513 1.672 -8.782 1.00 95.56 124 SER A O 1
ATOM 982 N N . GLY A 1 125 ? -14.987 2.851 -6.910 1.00 95.12 125 GLY A N 1
ATOM 983 C CA . GLY A 1 125 ? -16.109 2.058 -6.408 1.00 95.12 125 GLY A CA 1
ATOM 984 C C . GLY A 1 125 ? -15.721 0.672 -5.873 1.00 95.12 125 GLY A C 1
ATOM 985 O O . GLY A 1 125 ? -16.594 -0.109 -5.485 1.00 95.12 125 GLY A O 1
ATOM 986 N N . ARG A 1 126 ? -14.417 0.399 -5.757 1.00 96.44 126 ARG A N 1
ATOM 987 C CA . ARG A 1 126 ? -13.851 -0.736 -5.019 1.00 96.44 126 ARG A CA 1
ATOM 988 C C . ARG A 1 126 ? -13.644 -0.370 -3.543 1.00 96.44 126 ARG A C 1
ATOM 990 O O . ARG A 1 126 ? -14.003 0.718 -3.08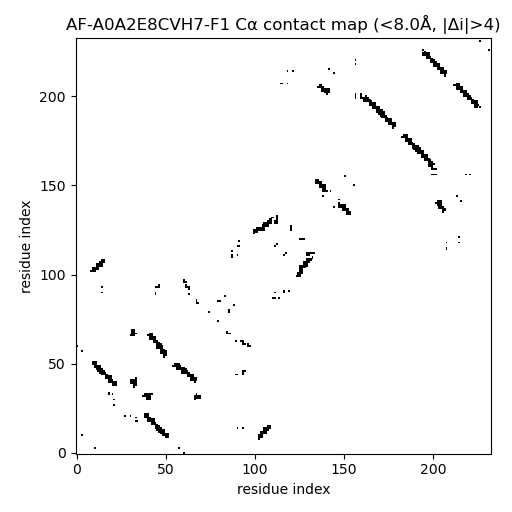3 1.00 96.44 126 ARG A O 1
ATOM 997 N N . ARG A 1 127 ? -13.125 -1.313 -2.760 1.00 97.44 127 ARG A N 1
ATOM 998 C CA . ARG A 1 127 ? -12.611 -1.074 -1.400 1.00 97.44 127 ARG A CA 1
ATOM 999 C C . ARG A 1 127 ? -11.086 -1.110 -1.439 1.00 97.44 127 ARG A C 1
ATOM 1001 O O . ARG A 1 127 ? -10.518 -1.693 -2.350 1.00 97.44 127 ARG A O 1
ATOM 1008 N N . PHE A 1 128 ? -10.422 -0.547 -0.434 1.00 98.19 128 PHE A N 1
ATOM 1009 C CA . PHE A 1 128 ? -8.961 -0.560 -0.392 1.00 98.19 128 PHE A CA 1
ATOM 1010 C C . PHE A 1 128 ? -8.402 -0.571 1.032 1.00 98.19 128 PHE A C 1
ATOM 1012 O O . PHE A 1 128 ? -9.029 -0.087 1.978 1.00 98.19 128 PHE A O 1
ATOM 1019 N N . VAL A 1 129 ? -7.182 -1.087 1.160 1.00 98.31 129 VAL A N 1
ATOM 1020 C CA . VAL A 1 129 ? -6.325 -1.008 2.343 1.00 98.31 129 VAL A CA 1
ATOM 1021 C C . VAL A 1 129 ? -4.944 -0.553 1.884 1.00 98.31 129 VAL A C 1
ATOM 1023 O O . VAL A 1 129 ? -4.203 -1.299 1.248 1.00 98.31 129 VAL A O 1
ATOM 1026 N N . ILE A 1 130 ? -4.584 0.685 2.221 1.00 98.12 130 ILE A N 1
ATOM 1027 C CA . ILE A 1 130 ? -3.296 1.281 1.852 1.00 98.12 130 ILE A CA 1
ATOM 1028 C C . ILE A 1 130 ? -2.511 1.580 3.122 1.00 98.12 130 ILE A C 1
ATOM 103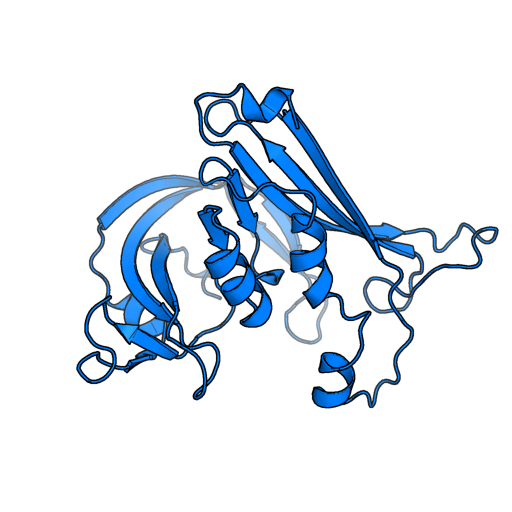0 O O . ILE A 1 130 ? -2.976 2.299 4.013 1.00 98.12 130 ILE A O 1
ATOM 1034 N N . ARG A 1 131 ? -1.285 1.061 3.209 1.00 98.12 131 ARG A N 1
ATOM 1035 C CA . ARG A 1 131 ? -0.408 1.359 4.344 1.00 98.12 131 ARG A CA 1
ATOM 1036 C C . ARG A 1 131 ? 0.049 2.818 4.293 1.00 98.12 131 ARG A C 1
ATOM 1038 O O . ARG A 1 131 ? 0.776 3.218 3.392 1.00 98.12 131 ARG A O 1
ATOM 1045 N N . SER A 1 132 ? -0.303 3.604 5.308 1.00 96.06 132 SER A N 1
ATOM 1046 C CA . SER A 1 132 ? 0.132 5.003 5.398 1.00 96.06 132 SER A CA 1
ATOM 1047 C C . SER A 1 132 ? 1.659 5.138 5.525 1.00 96.06 132 SER A C 1
ATOM 1049 O O . SER A 1 132 ? 2.315 4.423 6.291 1.00 96.06 132 SER A O 1
ATOM 1051 N N . SER A 1 133 ? 2.223 6.084 4.777 1.00 95.25 133 SER A N 1
ATOM 1052 C CA . SER A 1 133 ? 3.632 6.485 4.766 1.00 95.25 133 SER A CA 1
ATOM 1053 C C . SER A 1 133 ? 3.803 7.899 5.328 1.00 95.25 133 SER A C 1
ATOM 1055 O O . SER A 1 133 ? 4.738 8.170 6.089 1.00 95.25 133 SER A O 1
ATOM 1057 N N . HIS A 1 134 ? 2.879 8.804 5.002 1.00 92.75 134 HIS A N 1
ATOM 1058 C CA . HIS A 1 134 ? 2.963 10.228 5.313 1.00 92.75 134 HIS A CA 1
ATOM 1059 C C . HIS A 1 134 ? 2.197 10.594 6.588 1.00 92.75 134 HIS A C 1
ATOM 1061 O O . HIS A 1 134 ? 1.078 10.142 6.818 1.00 92.75 134 HIS A O 1
ATOM 1067 N N . ASP A 1 135 ? 2.768 11.495 7.390 1.00 94.75 135 ASP A N 1
ATOM 1068 C CA . ASP A 1 135 ? 2.055 12.115 8.512 1.00 94.75 135 ASP A CA 1
ATOM 1069 C C . ASP A 1 135 ? 1.182 13.285 8.025 1.00 94.75 135 ASP A C 1
ATOM 1071 O O . ASP A 1 135 ? 1.549 14.471 8.067 1.00 94.75 135 ASP A O 1
ATOM 1075 N N . ARG A 1 136 ? 0.051 12.904 7.425 1.00 92.44 136 ARG A N 1
ATOM 1076 C CA . ARG A 1 136 ? -0.908 13.810 6.786 1.00 92.44 136 ARG A CA 1
ATOM 1077 C C . ARG A 1 136 ? -1.632 14.653 7.835 1.00 92.44 136 ARG A C 1
ATOM 1079 O O . ARG A 1 136 ? -1.814 14.226 8.969 1.00 92.44 136 ARG A O 1
ATOM 1086 N N . CYS A 1 137 ? -2.050 15.851 7.436 1.00 93.44 137 CYS A N 1
ATOM 1087 C CA . CYS A 1 137 ? -3.082 16.571 8.176 1.00 93.44 137 CYS A CA 1
ATOM 1088 C C . CYS A 1 137 ? -4.427 15.905 7.870 1.00 93.44 137 CYS A C 1
ATOM 1090 O O . CYS A 1 137 ? -4.718 15.645 6.697 1.00 93.44 137 CYS A O 1
ATOM 1092 N N . VAL A 1 138 ? -5.202 15.607 8.905 1.00 94.62 138 VAL A N 1
ATOM 1093 C CA . VAL A 1 138 ? -6.521 14.984 8.807 1.00 94.62 138 VAL A CA 1
ATOM 1094 C C . VAL A 1 138 ? -7.530 15.778 9.617 1.00 94.62 138 VAL A C 1
ATOM 1096 O O . VAL A 1 138 ? -7.163 16.407 10.606 1.00 94.62 138 VAL A O 1
ATOM 1099 N N . LEU A 1 139 ? -8.790 15.725 9.202 1.00 95.56 139 LEU A N 1
ATOM 1100 C CA . LEU A 1 139 ? -9.908 16.165 10.029 1.00 95.56 139 LEU A CA 1
ATOM 1101 C C . LEU A 1 139 ? -10.450 14.962 10.799 1.00 95.56 139 LEU A C 1
ATOM 1103 O O . LEU A 1 139 ? -10.614 13.885 10.218 1.00 95.56 139 LEU A O 1
ATOM 1107 N N . VAL A 1 140 ? -10.695 15.131 12.092 1.00 95.50 140 VAL A N 1
ATOM 1108 C CA . VAL A 1 140 ? -11.223 14.077 12.961 1.00 95.50 140 VAL A CA 1
ATOM 1109 C C . VAL A 1 140 ? -12.703 13.847 12.656 1.00 95.50 140 VAL A C 1
ATOM 1111 O O . VAL A 1 140 ? -13.492 14.786 12.601 1.00 95.50 140 VAL A O 1
ATOM 1114 N N . GLY A 1 141 ? -13.091 12.585 12.474 1.00 96.00 141 GLY A N 1
ATOM 1115 C CA . GLY A 1 141 ? -14.479 12.204 12.238 1.00 96.00 141 GLY A CA 1
ATOM 1116 C C . GLY A 1 141 ? -14.947 12.348 10.790 1.00 96.00 141 GLY A C 1
ATOM 1117 O O . GLY A 1 141 ? -14.230 12.778 9.889 1.00 96.00 141 GLY A O 1
ATOM 1118 N N . HIS A 1 142 ? -16.199 11.959 10.551 1.00 95.69 142 HIS A N 1
ATOM 1119 C CA . HIS A 1 142 ? -16.881 12.085 9.253 1.00 95.69 142 HIS A CA 1
ATOM 1120 C C . HIS A 1 142 ? -17.945 13.194 9.243 1.00 95.69 142 HIS A C 1
ATOM 1122 O O . HIS A 1 142 ? -18.740 13.259 8.300 1.00 95.69 142 HIS A O 1
ATOM 1128 N N . GLY A 1 143 ? -17.957 14.046 10.274 1.00 93.00 143 GLY A N 1
ATOM 1129 C CA . GLY A 1 143 ? -18.863 15.188 10.407 1.00 93.00 143 GLY A CA 1
ATOM 1130 C C . GLY A 1 143 ? -18.570 16.332 9.424 1.00 93.00 143 GLY A C 1
ATOM 1131 O O . GLY A 1 143 ? -17.744 16.177 8.514 1.00 93.00 143 GLY A O 1
ATOM 1132 N N . PRO A 1 144 ? -19.255 17.478 9.571 1.00 91.19 144 PRO A N 1
ATOM 1133 C CA . PRO A 1 144 ? -18.992 18.673 8.774 1.00 91.19 144 PRO A CA 1
ATOM 1134 C C . PRO A 1 144 ? -17.530 19.112 8.907 1.00 91.19 144 PRO A C 1
ATOM 1136 O O . PRO A 1 144 ? -17.000 19.226 10.011 1.00 91.19 144 PRO A O 1
ATOM 1139 N N . SER A 1 145 ? -16.853 19.345 7.779 1.00 88.00 145 SER A N 1
ATOM 1140 C CA . SER A 1 145 ? -15.413 19.637 7.775 1.00 88.00 145 SER A CA 1
ATOM 1141 C C . SER A 1 145 ? -15.056 20.948 8.486 1.00 88.00 145 SER A C 1
ATOM 1143 O O . SER A 1 145 ? -13.951 21.061 9.000 1.00 88.00 145 SER A O 1
ATOM 1145 N N . GLU A 1 146 ? -15.978 21.913 8.525 1.00 87.75 146 GLU A N 1
ATOM 1146 C CA . GLU A 1 146 ? -15.814 23.222 9.181 1.00 87.75 146 GLU A CA 1
ATOM 1147 C C . GLU A 1 146 ? -15.831 23.122 10.713 1.00 87.75 146 GLU A C 1
ATOM 1149 O O . GLU A 1 146 ? -15.199 23.922 11.394 1.00 87.75 146 GLU A O 1
ATOM 1154 N N . GLU A 1 147 ? -16.502 22.099 11.243 1.00 90.50 147 GLU A N 1
ATOM 1155 C CA . GLU A 1 147 ? -16.628 21.819 12.678 1.00 90.50 147 GLU A CA 1
ATOM 1156 C C . GLU A 1 147 ? -15.621 20.759 13.155 1.00 90.50 147 GLU A C 1
ATOM 1158 O O . GLU A 1 147 ? -15.500 20.485 14.347 1.00 90.50 147 GLU A O 1
ATOM 1163 N N . SER A 1 148 ? -14.908 20.124 12.222 1.00 92.19 148 SER A N 1
ATOM 1164 C CA . SER A 1 148 ? -14.000 19.020 12.521 1.00 92.19 148 SER A CA 1
ATOM 1165 C C . SER A 1 148 ? -12.616 19.526 12.933 1.00 92.19 148 SER A C 1
ATOM 1167 O O . SER A 1 148 ? -12.000 20.339 12.245 1.00 92.19 148 SER A O 1
ATOM 1169 N N . GLU A 1 149 ? -12.073 18.972 14.016 1.00 93.44 149 GLU A N 1
ATOM 1170 C CA . GLU A 1 149 ? -10.717 19.277 14.481 1.00 93.44 149 GLU A CA 1
ATOM 1171 C C . GLU A 1 149 ? -9.656 18.778 13.484 1.00 93.44 149 GLU A C 1
ATOM 1173 O O . GLU A 1 149 ? -9.692 17.627 13.039 1.00 93.44 149 GLU A O 1
ATOM 1178 N N . ALA A 1 150 ? -8.671 19.621 13.162 1.00 93.62 150 ALA A N 1
ATOM 1179 C CA . ALA A 1 150 ? -7.529 19.245 12.335 1.00 93.62 150 ALA A CA 1
ATOM 1180 C C . ALA A 1 150 ? -6.357 18.736 13.191 1.00 93.62 150 ALA A C 1
ATOM 1182 O O . ALA A 1 150 ? -5.848 19.462 14.042 1.00 93.62 150 ALA A O 1
ATOM 1183 N N . ARG A 1 151 ? -5.861 17.524 12.917 1.00 95.44 151 ARG A N 1
ATOM 1184 C CA . ARG A 1 151 ? -4.704 16.928 13.613 1.00 95.44 151 ARG A CA 1
ATOM 1185 C C . ARG A 1 151 ? -3.721 16.266 12.653 1.00 95.44 151 ARG A C 1
ATOM 1187 O O . ARG A 1 151 ? -4.027 15.987 11.490 1.00 95.44 151 ARG A O 1
ATOM 1194 N N . LYS A 1 152 ? -2.512 15.980 13.140 1.00 95.81 152 LYS A N 1
ATOM 1195 C CA . LYS A 1 152 ? -1.579 15.080 12.450 1.00 95.81 152 LYS A CA 1
ATOM 1196 C C . LYS A 1 152 ? -2.026 13.634 12.606 1.00 95.81 152 LYS A C 1
ATOM 1198 O O . LYS A 1 152 ? -2.363 13.199 13.701 1.00 95.81 152 LYS A O 1
ATOM 1203 N N . LEU A 1 153 ? -2.012 12.881 11.507 1.00 95.31 153 LEU A N 1
ATOM 1204 C CA . LEU A 1 153 ? -2.503 11.506 11.451 1.00 95.31 153 LEU A CA 1
ATOM 1205 C C . LEU A 1 153 ? -1.843 10.606 12.504 1.00 95.31 153 LEU A C 1
ATOM 1207 O O . LEU A 1 153 ? -2.531 9.851 13.191 1.00 95.31 153 LEU A O 1
ATOM 1211 N N . ARG A 1 154 ? -0.513 10.666 12.627 1.00 95.31 154 ARG A N 1
ATOM 1212 C CA . ARG A 1 154 ? 0.229 9.815 13.570 1.00 95.31 154 ARG A CA 1
ATOM 1213 C C . ARG A 1 154 ? -0.034 10.210 15.016 1.00 95.31 154 ARG A C 1
ATOM 1215 O O . ARG A 1 154 ? -0.180 9.333 15.860 1.00 95.31 154 ARG A O 1
ATOM 1222 N N . GLU A 1 155 ? -0.122 11.509 15.275 1.00 95.69 155 GLU A N 1
ATOM 1223 C CA . GLU A 1 155 ? -0.436 12.065 16.589 1.00 95.69 155 GLU A CA 1
ATOM 1224 C C . GLU A 1 155 ? -1.852 11.665 17.025 1.00 95.69 155 GLU A C 1
ATOM 1226 O O . GLU A 1 155 ? -2.017 11.041 18.069 1.00 95.69 155 GLU A O 1
ATOM 1231 N N . TYR A 1 156 ? -2.862 11.901 16.184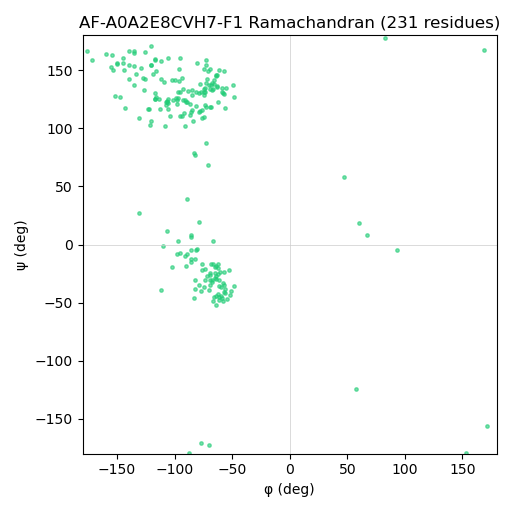 1.00 96.56 156 TYR A N 1
ATOM 1232 C CA . TYR A 1 156 ? -4.240 11.492 16.455 1.00 96.56 156 TYR A CA 1
ATOM 1233 C C . TYR A 1 156 ? -4.360 9.978 16.655 1.00 96.56 156 TYR A C 1
ATOM 1235 O O . TYR A 1 156 ? -4.930 9.526 17.646 1.00 96.56 156 TYR A O 1
ATOM 1243 N N . GLY A 1 157 ? -3.740 9.183 15.775 1.00 95.69 157 GLY A N 1
ATOM 1244 C CA . GLY A 1 157 ? -3.697 7.729 15.924 1.00 95.69 157 GLY A CA 1
ATOM 1245 C C . GLY A 1 157 ? -3.056 7.283 17.242 1.00 95.69 157 GLY A C 1
ATOM 1246 O O . GLY A 1 157 ? -3.464 6.269 17.807 1.00 95.69 157 GLY A O 1
ATOM 1247 N N . SER A 1 158 ? -2.068 8.031 17.749 1.00 94.88 158 SER A N 1
ATOM 1248 C CA . SER A 1 158 ? -1.414 7.729 19.026 1.00 94.88 158 SER A CA 1
ATOM 1249 C C . SER A 1 158 ? -2.312 7.935 20.246 1.00 94.88 158 SER A C 1
ATOM 1251 O O . SER A 1 158 ? -2.118 7.248 21.243 1.00 94.88 158 SER A O 1
ATOM 1253 N N . THR A 1 159 ? -3.316 8.812 20.138 1.00 96.06 159 THR A N 1
ATOM 1254 C CA . THR A 1 159 ? -4.269 9.112 21.218 1.00 96.06 159 THR A CA 1
ATOM 1255 C C . THR A 1 159 ? -5.503 8.213 21.227 1.00 96.06 159 THR A C 1
ATOM 1257 O O . THR A 1 159 ? -6.310 8.309 22.146 1.00 96.06 159 THR A O 1
ATOM 1260 N N . LEU A 1 160 ? -5.693 7.373 20.204 1.00 96.56 160 LEU A N 1
ATOM 1261 C CA . LEU A 1 160 ? -6.880 6.526 20.123 1.00 96.56 160 LEU A CA 1
ATOM 1262 C C . LEU A 1 160 ? -6.876 5.454 21.220 1.00 96.56 160 LEU A C 1
ATOM 1264 O O . LEU A 1 160 ? -5.831 4.835 21.454 1.00 96.56 160 LEU A O 1
ATOM 1268 N N . PRO A 1 161 ? -8.038 5.178 21.840 1.00 96.00 161 PRO A N 1
ATOM 1269 C CA . PRO A 1 161 ? -8.159 4.065 22.761 1.00 96.00 161 PRO A CA 1
ATOM 1270 C C . PRO A 1 161 ? -7.929 2.750 22.016 1.00 96.00 161 PRO A C 1
ATOM 1272 O 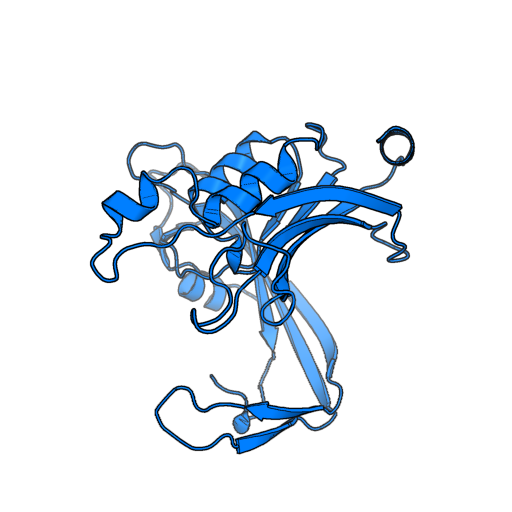O . PRO A 1 161 ? -8.297 2.593 20.848 1.00 96.00 161 PRO A O 1
ATOM 1275 N N . GLN A 1 162 ? -7.322 1.793 22.709 1.00 96.25 162 GLN A N 1
ATOM 1276 C CA . GLN A 1 162 ? -7.215 0.430 22.214 1.00 96.25 162 GLN A CA 1
ATOM 1277 C C . GLN A 1 162 ? -8.613 -0.141 21.949 1.00 96.25 162 GLN A C 1
ATOM 1279 O O . GLN A 1 162 ? -9.481 -0.105 22.817 1.00 96.25 162 GLN A O 1
ATOM 1284 N N . ALA A 1 163 ? -8.794 -0.707 20.760 1.00 97.50 163 ALA A N 1
ATOM 1285 C CA . ALA A 1 163 ? -10.014 -1.391 20.345 1.00 97.50 163 ALA A CA 1
ATOM 1286 C C . ALA A 1 163 ? -9.882 -2.923 20.399 1.00 97.50 163 ALA A C 1
ATOM 1288 O O . ALA A 1 163 ? -10.887 -3.625 20.441 1.00 97.50 163 ALA A O 1
ATOM 1289 N N . GLY A 1 164 ? -8.659 -3.459 20.406 1.00 97.25 164 GLY A N 1
ATOM 1290 C CA . GLY A 1 164 ? -8.411 -4.896 20.525 1.00 97.25 164 GLY A CA 1
ATOM 1291 C C . GLY A 1 164 ? -6.926 -5.229 20.610 1.00 97.25 164 GLY A C 1
ATOM 1292 O O . GLY A 1 164 ? -6.083 -4.380 20.325 1.00 97.25 164 GLY A O 1
ATOM 1293 N N . SER A 1 165 ? -6.602 -6.461 20.996 1.00 97.19 165 SER A N 1
ATOM 1294 C CA . SER A 1 165 ? -5.225 -6.956 21.097 1.00 97.19 165 SER A CA 1
ATOM 1295 C C . SER A 1 165 ? -5.108 -8.426 20.706 1.00 97.19 165 SER A C 1
ATOM 1297 O O . SER A 1 165 ? -6.080 -9.177 20.748 1.00 97.19 165 SER A O 1
ATOM 1299 N N . TRP A 1 166 ? -3.906 -8.832 20.298 1.00 97.50 166 TRP A N 1
ATOM 1300 C CA . TRP A 1 166 ? -3.565 -10.222 19.992 1.00 97.50 166 TRP A CA 1
ATOM 1301 C C . TRP A 1 166 ? -2.068 -10.464 20.170 1.00 97.50 166 TRP A C 1
ATOM 1303 O O . TRP A 1 166 ? -1.262 -9.534 20.173 1.00 97.50 166 TRP A O 1
ATOM 1313 N N . THR A 1 167 ? -1.678 -11.731 20.271 1.00 96.12 167 THR A N 1
ATOM 1314 C CA . THR A 1 167 ? -0.267 -12.120 20.285 1.00 96.12 167 THR A CA 1
ATOM 1315 C C . THR A 1 167 ? 0.174 -12.542 18.889 1.00 96.12 167 THR A C 1
ATOM 1317 O O . THR A 1 167 ? -0.417 -13.430 18.278 1.00 96.12 167 THR A O 1
ATOM 1320 N N . LEU A 1 168 ? 1.242 -11.925 18.387 1.00 94.00 168 LEU A N 1
ATOM 1321 C CA . LEU A 1 168 ? 1.872 -12.276 17.119 1.00 94.00 168 LEU A CA 1
ATOM 1322 C C . LEU A 1 168 ? 3.193 -13.002 17.379 1.00 94.00 168 LEU A C 1
ATOM 1324 O O . LEU A 1 168 ? 4.095 -12.461 18.021 1.00 94.00 168 LEU A O 1
ATOM 1328 N N . GLN A 1 169 ? 3.339 -14.212 16.839 1.00 93.50 169 GLN A N 1
ATOM 1329 C CA . GLN A 1 169 ? 4.622 -14.909 16.871 1.00 93.50 169 GLN A CA 1
ATOM 1330 C C . GLN A 1 169 ? 5.580 -14.278 15.861 1.00 93.50 169 GLN A C 1
ATOM 1332 O O . GLN A 1 169 ? 5.428 -14.408 14.646 1.00 93.50 169 GLN A O 1
ATOM 1337 N N . VAL A 1 170 ? 6.601 -13.599 16.371 1.00 89.06 170 VAL A N 1
ATOM 1338 C CA . VAL A 1 170 ? 7.674 -13.032 15.563 1.00 89.06 170 VAL A CA 1
ATOM 1339 C C . VAL A 1 170 ? 8.734 -14.108 15.357 1.00 89.06 170 VAL A C 1
ATOM 1341 O O . VAL A 1 170 ? 9.310 -14.621 16.315 1.00 89.06 170 VAL A O 1
ATOM 1344 N N . THR A 1 171 ? 9.006 -14.456 14.101 1.00 87.31 171 THR A N 1
ATOM 1345 C CA . THR A 1 171 ? 10.021 -15.458 13.744 1.00 87.31 171 THR A CA 1
ATOM 1346 C C . THR A 1 171 ? 11.433 -14.904 13.911 1.00 87.31 171 THR A C 1
ATOM 1348 O O . THR A 1 171 ? 11.667 -13.703 13.726 1.00 87.31 171 THR A O 1
ATOM 1351 N N . SER A 1 172 ? 12.406 -15.765 14.214 1.00 85.44 172 SER A N 1
ATOM 1352 C CA . SER A 1 172 ? 13.805 -15.346 14.177 1.00 85.44 172 SER A CA 1
ATOM 1353 C C . SER A 1 172 ? 14.224 -15.010 12.744 1.00 85.44 172 SER A C 1
ATOM 1355 O O . SER A 1 172 ? 13.798 -15.650 11.782 1.00 85.44 172 SER A O 1
ATOM 1357 N N . LYS A 1 173 ? 15.032 -13.962 12.583 1.00 84.38 173 LYS A N 1
ATOM 1358 C CA . LYS A 1 173 ? 15.606 -13.590 11.287 1.00 84.38 173 LYS A CA 1
ATOM 1359 C C . LYS A 1 173 ? 16.933 -12.883 11.498 1.00 84.38 173 LYS A C 1
ATOM 1361 O O . LYS A 1 173 ? 16.987 -11.890 12.217 1.00 84.38 173 LYS A O 1
ATOM 1366 N N . SER A 1 174 ? 17.973 -13.353 10.824 1.00 83.00 174 SER A N 1
ATOM 1367 C CA . SER A 1 174 ? 19.262 -12.668 10.762 1.00 83.00 174 SER A CA 1
ATOM 1368 C C . SER A 1 174 ? 19.435 -12.065 9.377 1.00 83.00 174 SER A C 1
ATOM 1370 O O . SER A 1 174 ? 19.355 -12.767 8.371 1.00 83.00 174 SER A O 1
ATOM 1372 N N . GLU A 1 175 ? 19.643 -10.753 9.306 1.00 82.44 175 GLU A N 1
ATOM 1373 C CA . GLU A 1 175 ? 19.862 -10.059 8.038 1.00 82.44 175 GLU A CA 1
ATOM 1374 C C . GLU A 1 175 ? 20.948 -8.990 8.159 1.00 82.44 175 GLU A C 1
ATOM 1376 O O . GLU A 1 175 ? 21.069 -8.290 9.167 1.00 82.44 175 GLU A O 1
ATOM 1381 N N . MET A 1 176 ? 21.755 -8.845 7.106 1.00 79.56 176 MET A N 1
ATOM 1382 C CA . MET A 1 176 ? 22.701 -7.739 7.013 1.00 79.56 176 MET A CA 1
ATOM 1383 C C . MET A 1 176 ? 21.962 -6.456 6.641 1.00 79.56 176 MET A C 1
ATOM 1385 O O . MET A 1 176 ? 21.555 -6.275 5.490 1.00 79.56 176 MET A O 1
ATOM 1389 N N . ARG A 1 177 ? 21.841 -5.531 7.594 1.00 75.06 177 ARG A N 1
ATOM 1390 C CA . ARG A 1 177 ? 21.263 -4.208 7.349 1.00 75.06 177 ARG A CA 1
ATOM 1391 C C . ARG A 1 177 ? 22.341 -3.185 7.054 1.00 75.06 177 ARG A C 1
ATOM 1393 O O . ARG A 1 177 ? 23.318 -3.046 7.791 1.00 75.06 177 ARG A O 1
ATOM 1400 N N . SER A 1 178 ? 22.134 -2.428 5.982 1.00 74.94 178 SER A N 1
ATOM 1401 C CA . SER A 1 178 ? 22.885 -1.197 5.757 1.00 74.94 178 SER A CA 1
ATOM 1402 C C . SER A 1 178 ? 22.458 -0.156 6.800 1.00 74.94 178 SER A C 1
ATOM 1404 O O . SER A 1 178 ? 21.256 0.018 7.016 1.00 74.94 178 SER A O 1
ATOM 1406 N N . PRO A 1 179 ? 23.399 0.544 7.450 1.00 70.19 179 PRO A N 1
ATOM 1407 C CA . PRO A 1 179 ? 23.055 1.625 8.364 1.00 70.19 179 PRO A CA 1
ATOM 1408 C C . PRO A 1 179 ? 22.315 2.756 7.631 1.00 70.19 179 PRO A C 1
ATOM 1410 O O . PRO A 1 179 ? 22.548 3.003 6.448 1.00 70.19 179 PRO A O 1
ATOM 1413 N N . ARG A 1 180 ? 21.430 3.474 8.344 1.00 60.03 180 ARG A N 1
ATOM 1414 C CA . ARG A 1 180 ? 20.727 4.662 7.805 1.00 60.03 180 ARG A CA 1
ATOM 1415 C C . ARG A 1 180 ? 21.685 5.819 7.456 1.00 60.03 180 ARG A C 1
ATOM 1417 O O . ARG A 1 180 ? 21.304 6.714 6.711 1.00 60.03 180 ARG A O 1
ATOM 1424 N N . ARG A 1 181 ? 22.913 5.809 7.990 1.00 68.25 181 ARG A N 1
ATOM 1425 C CA . ARG A 1 181 ? 24.018 6.748 7.702 1.00 68.25 181 ARG A CA 1
ATOM 1426 C C . ARG A 1 181 ? 25.230 5.979 7.154 1.00 68.25 181 ARG A C 1
ATOM 1428 O O . ARG A 1 181 ? 25.227 4.753 7.196 1.00 68.25 181 ARG A O 1
ATOM 1435 N N . LYS A 1 182 ? 26.270 6.675 6.661 1.00 59.84 182 LYS A N 1
ATOM 1436 C CA . LYS A 1 182 ? 27.523 6.039 6.194 1.00 59.84 182 LYS A CA 1
ATOM 1437 C C . LYS A 1 182 ? 28.037 5.030 7.233 1.00 59.84 182 LYS A C 1
ATOM 1439 O O . LYS A 1 182 ? 28.209 5.373 8.397 1.00 59.84 182 LYS A O 1
ATOM 1444 N N . GLY A 1 183 ? 28.296 3.800 6.796 1.00 73.50 183 GLY A N 1
ATOM 1445 C CA . GLY A 1 183 ? 28.840 2.739 7.638 1.00 73.50 183 GLY A CA 1
ATOM 1446 C C . GLY A 1 183 ? 28.772 1.371 6.962 1.00 73.50 183 GLY A C 1
ATOM 1447 O O . GLY A 1 183 ? 28.106 1.201 5.939 1.00 73.50 183 GLY A O 1
ATOM 1448 N N . LYS A 1 184 ? 29.477 0.391 7.536 1.00 76.19 184 LYS A N 1
ATOM 1449 C CA . LYS A 1 184 ? 29.430 -1.005 7.080 1.00 76.19 184 LYS A CA 1
ATOM 1450 C C . LYS A 1 184 ? 28.078 -1.627 7.427 1.00 76.19 184 LYS A C 1
ATOM 1452 O O . LYS A 1 184 ? 27.467 -1.265 8.434 1.00 76.19 184 LYS A O 1
ATOM 1457 N N . LYS A 1 185 ? 27.630 -2.578 6.602 1.00 81.94 185 LYS A N 1
ATOM 1458 C CA . LYS A 1 185 ? 26.467 -3.410 6.929 1.00 81.94 185 LYS A CA 1
ATOM 1459 C C . LYS A 1 185 ? 26.703 -4.087 8.279 1.00 81.94 185 LYS A C 1
ATOM 1461 O O . LYS A 1 185 ? 27.796 -4.595 8.521 1.00 81.94 185 LYS A O 1
ATOM 1466 N N . LYS A 1 186 ? 25.693 -4.075 9.145 1.00 78.69 186 LYS A N 1
ATOM 1467 C CA . LYS A 1 186 ? 25.713 -4.787 10.426 1.00 78.69 186 LYS A CA 1
ATOM 1468 C C . LYS A 1 186 ? 24.757 -5.966 10.353 1.00 78.69 186 LYS A C 1
ATOM 1470 O O . LYS A 1 186 ? 23.669 -5.841 9.788 1.00 78.69 186 LYS A O 1
ATOM 1475 N N . LEU A 1 187 ? 25.168 -7.096 10.921 1.00 80.56 187 LEU A N 1
ATOM 1476 C CA . LEU A 1 187 ? 24.263 -8.211 11.146 1.00 80.56 187 LEU A CA 1
ATOM 1477 C C . LEU A 1 187 ? 23.258 -7.784 12.215 1.00 80.56 187 LEU A C 1
ATOM 1479 O O . LEU A 1 187 ? 23.650 -7.446 13.330 1.00 80.56 187 LEU A O 1
ATOM 1483 N N . MET A 1 188 ? 21.981 -7.757 11.857 1.00 78.25 188 MET A N 1
ATOM 1484 C CA . MET A 1 188 ? 20.901 -7.590 12.817 1.00 78.25 188 MET A CA 1
ATOM 1485 C C . MET A 1 188 ? 20.188 -8.923 12.951 1.00 78.25 188 MET A C 1
ATOM 1487 O O . MET A 1 188 ? 19.683 -9.466 11.966 1.00 78.25 188 MET A O 1
ATOM 1491 N N . THR A 1 189 ? 20.177 -9.445 14.171 1.00 79.44 189 THR A N 1
ATOM 1492 C CA . THR A 1 189 ? 19.474 -10.675 14.513 1.00 79.44 189 THR A CA 1
ATOM 1493 C C . THR A 1 189 ? 18.228 -10.304 15.289 1.00 79.44 189 THR A C 1
ATOM 1495 O O . THR A 1 189 ? 18.308 -9.749 16.378 1.00 79.44 189 THR A O 1
ATOM 1498 N N . ARG A 1 190 ? 17.073 -10.626 14.718 1.00 82.94 190 ARG A N 1
ATOM 1499 C CA . ARG A 1 190 ? 15.797 -10.639 15.420 1.00 82.94 190 ARG A CA 1
ATOM 1500 C C . ARG A 1 190 ? 15.612 -12.027 16.014 1.00 82.94 190 ARG A C 1
ATOM 1502 O O . ARG A 1 190 ? 15.635 -13.011 15.272 1.00 82.94 190 ARG A O 1
ATOM 1509 N N . THR A 1 191 ? 15.432 -12.116 17.324 1.00 83.69 191 THR A N 1
ATOM 1510 C CA . THR A 1 191 ? 15.127 -13.374 18.015 1.00 83.69 191 THR A CA 1
ATOM 1511 C C . THR A 1 191 ? 13.644 -13.720 17.887 1.00 83.69 191 THR A C 1
ATOM 1513 O O . THR A 1 191 ? 12.803 -12.854 17.630 1.00 83.69 191 THR A O 1
ATOM 1516 N N . LYS A 1 192 ? 13.322 -15.012 18.020 1.00 88.88 192 LYS A N 1
ATOM 1517 C CA . LYS A 1 192 ? 11.930 -15.463 18.083 1.00 88.88 192 LYS A CA 1
ATOM 1518 C C . LYS A 1 192 ? 11.314 -14.949 19.382 1.00 88.88 192 LYS A C 1
ATOM 1520 O O . LYS A 1 192 ? 11.927 -15.093 20.436 1.00 88.88 192 LYS A O 1
ATOM 1525 N N . ARG A 1 193 ? 10.115 -14.375 19.312 1.00 90.25 193 ARG A N 1
ATOM 1526 C CA . ARG A 1 193 ? 9.394 -13.874 20.489 1.00 90.25 193 ARG A CA 1
ATOM 1527 C C . ARG A 1 193 ? 7.903 -13.739 20.214 1.00 90.25 193 ARG A C 1
ATOM 1529 O O . ARG A 1 193 ? 7.484 -13.694 19.060 1.00 90.25 193 ARG A O 1
ATOM 1536 N N . ASN A 1 194 ? 7.131 -13.616 21.282 1.00 92.31 194 ASN A N 1
ATOM 1537 C CA . ASN A 1 194 ? 5.732 -13.222 21.215 1.00 92.31 194 ASN A CA 1
ATOM 1538 C C . ASN A 1 194 ? 5.655 -11.695 21.315 1.00 92.31 194 ASN A C 1
ATOM 1540 O O . ASN A 1 194 ? 6.185 -11.115 22.259 1.00 92.31 194 ASN A O 1
ATOM 1544 N N . ALA A 1 195 ? 5.059 -11.050 20.315 1.00 93.38 195 ALA A N 1
ATOM 1545 C CA . ALA A 1 195 ? 4.772 -9.620 20.321 1.00 93.38 195 ALA A CA 1
ATOM 1546 C C . ALA A 1 195 ? 3.310 -9.409 20.714 1.00 93.38 195 ALA A C 1
ATOM 1548 O O . ALA A 1 195 ? 2.419 -9.978 20.080 1.00 93.38 195 ALA A O 1
ATOM 1549 N N . ASN A 1 196 ? 3.061 -8.592 21.734 1.00 95.31 196 ASN A N 1
ATOM 1550 C CA . ASN A 1 196 ? 1.705 -8.202 22.100 1.00 95.31 196 ASN A CA 1
ATOM 1551 C C . ASN A 1 196 ? 1.292 -7.032 21.218 1.00 95.31 196 ASN A C 1
ATOM 1553 O O . ASN A 1 196 ? 1.779 -5.917 21.367 1.00 95.31 196 ASN A O 1
ATOM 1557 N N . MET A 1 197 ? 0.424 -7.308 20.258 1.00 96.94 197 MET A N 1
ATOM 1558 C CA . MET A 1 197 ? -0.066 -6.335 19.300 1.00 96.94 197 MET A CA 1
ATOM 1559 C C . MET A 1 197 ? -1.397 -5.767 19.771 1.00 96.94 197 MET A C 1
ATOM 1561 O O . MET A 1 197 ? -2.188 -6.442 20.430 1.00 96.94 197 MET A O 1
ATOM 1565 N N . THR A 1 198 ? -1.663 -4.529 19.391 1.00 97.56 198 THR A N 1
ATOM 1566 C CA . THR A 1 198 ? -2.925 -3.848 19.654 1.00 97.56 198 THR A CA 1
ATOM 1567 C C . THR A 1 198 ? -3.350 -3.041 18.440 1.00 97.56 198 THR A C 1
ATOM 1569 O O . THR A 1 198 ? -2.523 -2.662 17.600 1.00 97.56 198 THR A O 1
ATOM 1572 N N . VAL A 1 199 ? -4.656 -2.827 18.324 1.00 98.00 199 VAL A N 1
ATOM 1573 C CA . VAL A 1 199 ? -5.284 -2.082 17.240 1.00 98.00 199 VAL A CA 1
ATOM 1574 C C . VAL A 1 199 ? -6.185 -0.991 17.791 1.00 98.00 199 VAL A C 1
ATOM 1576 O O . VAL A 1 199 ? -6.879 -1.174 18.787 1.00 98.00 199 VAL A O 1
ATOM 1579 N N . ALA A 1 200 ? -6.205 0.135 17.093 1.00 98.12 200 ALA A N 1
ATOM 1580 C CA . ALA A 1 200 ? -7.202 1.178 17.235 1.00 98.12 200 ALA A CA 1
ATOM 1581 C C . ALA A 1 200 ? -7.643 1.633 15.846 1.00 98.12 200 ALA A C 1
ATOM 1583 O O . ALA A 1 200 ? -6.880 1.543 14.879 1.00 98.12 200 ALA A O 1
ATOM 1584 N N . PHE A 1 201 ? -8.862 2.142 15.737 1.00 98.00 201 PHE A N 1
ATOM 1585 C CA . PHE A 1 201 ? -9.380 2.661 14.483 1.00 98.00 201 PHE A CA 1
ATOM 1586 C C . PHE A 1 201 ? -10.262 3.879 14.724 1.00 98.00 201 PHE A C 1
ATOM 1588 O O . PHE A 1 201 ? -10.880 4.012 15.777 1.00 98.00 201 PHE A O 1
ATOM 1595 N N . ALA A 1 202 ? -10.296 4.782 13.751 1.00 97.88 202 ALA A N 1
ATOM 1596 C CA . ALA A 1 202 ? -11.119 5.981 13.827 1.00 97.88 202 ALA A CA 1
ATOM 1597 C C . ALA A 1 202 ? -11.496 6.497 12.433 1.00 97.88 202 ALA A C 1
ATOM 1599 O O . ALA A 1 202 ? -10.720 6.326 11.483 1.00 97.88 202 ALA A O 1
ATOM 1600 N N . PRO A 1 203 ? -12.662 7.149 12.299 1.00 97.69 203 PRO A N 1
ATOM 1601 C CA . PRO A 1 203 ? -13.020 7.858 11.085 1.00 97.69 203 PRO A CA 1
ATOM 1602 C C . PRO A 1 203 ? -12.217 9.158 10.986 1.00 97.69 203 PRO A C 1
ATOM 1604 O O . PRO A 1 203 ? -12.111 9.914 11.951 1.00 97.69 203 PRO A O 1
ATOM 1607 N N . VAL A 1 204 ? -11.667 9.437 9.806 1.00 96.88 204 VAL A N 1
ATOM 1608 C CA . VAL A 1 204 ? -10.978 10.697 9.501 1.00 96.88 204 VAL A CA 1
ATOM 1609 C C . VAL A 1 204 ? -11.323 11.180 8.098 1.00 96.88 204 VAL A C 1
ATOM 1611 O O . VAL A 1 204 ? -11.820 10.422 7.260 1.00 96.88 204 VAL A O 1
ATOM 1614 N N . GLN A 1 205 ? -10.990 12.432 7.811 1.00 95.62 205 GLN A N 1
ATOM 1615 C CA . GLN A 1 205 ? -11.029 12.985 6.462 1.00 95.62 205 GLN A CA 1
ATOM 1616 C C . GLN A 1 205 ? -9.618 13.360 6.025 1.00 95.62 205 GLN A C 1
ATOM 1618 O O . GLN A 1 205 ? -8.916 14.103 6.714 1.00 95.62 205 GLN A O 1
ATOM 1623 N N . ILE A 1 206 ? -9.197 12.859 4.866 1.00 92.62 206 ILE A N 1
ATOM 1624 C CA . ILE A 1 206 ? -7.930 13.231 4.237 1.00 92.62 206 ILE A CA 1
ATOM 1625 C C . ILE A 1 206 ? -8.225 14.294 3.192 1.00 92.62 206 ILE A C 1
ATOM 1627 O O . ILE A 1 206 ? -9.005 14.062 2.271 1.00 92.62 206 ILE A O 1
ATOM 1631 N N . ASN A 1 207 ? -7.568 15.447 3.301 1.00 82.38 207 ASN A N 1
ATOM 1632 C CA . ASN A 1 207 ? -7.677 16.482 2.287 1.00 82.38 207 ASN A CA 1
ATOM 1633 C C . ASN A 1 207 ? -6.515 16.360 1.283 1.00 82.38 207 ASN A C 1
ATOM 1635 O O . ASN A 1 207 ? -5.361 16.603 1.654 1.00 82.38 207 ASN A O 1
ATOM 1639 N N . PRO A 1 208 ? -6.761 15.961 0.023 1.00 61.84 208 PRO A N 1
ATOM 1640 C CA . PRO A 1 208 ? -5.680 15.777 -0.934 1.00 61.84 208 PRO A CA 1
ATOM 1641 C C . PRO A 1 208 ? -5.139 17.117 -1.468 1.00 61.84 208 PRO A C 1
ATOM 1643 O O . PRO A 1 208 ? -3.981 17.167 -1.891 1.00 61.84 208 PRO A O 1
ATOM 1646 N N . SER A 1 209 ? -5.927 18.204 -1.394 1.00 61.59 209 SER A N 1
ATOM 1647 C CA . SER A 1 209 ? -5.515 19.606 -1.606 1.00 61.59 209 SER A CA 1
ATOM 1648 C C . SER A 1 209 ? -6.646 20.583 -1.232 1.00 61.59 209 SER A C 1
ATOM 1650 O O . SER A 1 209 ? -7.808 20.209 -1.300 1.00 61.59 209 SER A O 1
ATOM 1652 N N . LYS A 1 210 ? -6.340 21.861 -0.944 1.00 54.75 210 LYS A N 1
ATOM 1653 C CA . LYS A 1 210 ? -7.337 22.879 -0.527 1.00 54.75 210 LYS A CA 1
ATOM 1654 C C . LYS A 1 210 ? -8.557 23.044 -1.459 1.00 54.75 210 LYS A C 1
ATOM 1656 O O . LYS A 1 210 ? -9.575 23.542 -1.007 1.00 54.75 210 LYS A O 1
ATOM 1661 N N . ALA A 1 211 ? -8.457 22.656 -2.733 1.00 53.25 211 ALA A N 1
ATOM 1662 C CA . ALA A 1 211 ? -9.506 22.840 -3.742 1.00 53.25 211 ALA A CA 1
ATOM 1663 C C . ALA A 1 211 ? -10.401 21.604 -3.964 1.00 53.25 211 ALA A C 1
ATOM 1665 O O . ALA A 1 211 ? -11.237 21.610 -4.865 1.00 53.25 211 ALA A O 1
ATOM 1666 N N . ARG A 1 212 ? -10.202 20.514 -3.211 1.00 69.12 212 ARG A N 1
ATOM 1667 C CA . ARG A 1 212 ? -10.908 19.241 -3.418 1.00 69.12 212 ARG A CA 1
ATOM 1668 C C . ARG A 1 212 ? -11.705 18.832 -2.185 1.00 69.12 212 ARG A C 1
ATOM 1670 O O . ARG A 1 212 ? -11.378 19.216 -1.066 1.00 69.12 212 ARG A O 1
ATOM 1677 N N . LYS A 1 213 ? -12.760 18.041 -2.409 1.00 78.62 213 LYS A N 1
ATO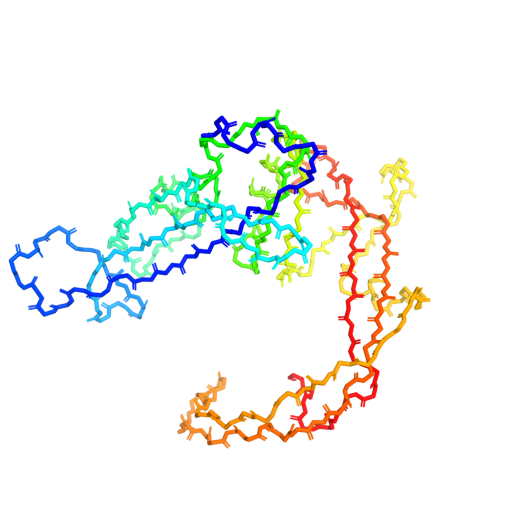M 1678 C CA . LYS A 1 213 ? -13.603 17.508 -1.333 1.00 78.62 213 LYS A CA 1
ATOM 1679 C C . LYS A 1 213 ? -12.772 16.587 -0.422 1.00 78.62 213 LYS A C 1
ATOM 1681 O O . LYS A 1 213 ? -12.026 15.756 -0.946 1.00 78.62 213 LYS A O 1
ATOM 1686 N N . PRO A 1 214 ? -12.900 16.699 0.912 1.00 88.00 214 PRO A N 1
ATOM 1687 C CA . PRO A 1 214 ? -12.246 15.782 1.839 1.00 88.00 214 PRO A CA 1
ATOM 1688 C C . PRO A 1 214 ? -12.676 14.330 1.608 1.00 88.00 214 PRO A C 1
ATOM 1690 O O . PRO A 1 214 ? -13.861 14.027 1.463 1.00 88.00 214 PRO A O 1
ATOM 1693 N N . MET A 1 215 ? -11.704 13.421 1.592 1.00 92.44 215 MET A N 1
ATOM 1694 C CA . MET A 1 215 ? -11.932 11.986 1.445 1.00 92.44 215 MET A CA 1
ATOM 1695 C C . MET A 1 215 ? -12.192 11.376 2.818 1.00 92.44 215 MET A C 1
ATOM 1697 O O . MET A 1 215 ? -11.283 11.316 3.647 1.00 92.44 215 MET A O 1
ATOM 1701 N N . LYS A 1 216 ? -13.424 10.926 3.064 1.00 95.56 216 LYS A N 1
ATOM 1702 C CA . LYS A 1 216 ? -13.801 10.233 4.302 1.00 95.56 216 LYS A CA 1
ATOM 1703 C C . LYS A 1 216 ? -13.273 8.803 4.266 1.00 95.56 216 LYS A C 1
ATOM 1705 O O . LYS A 1 216 ? -13.694 8.010 3.429 1.00 95.56 216 LYS A O 1
ATOM 1710 N N . VAL A 1 217 ? -12.358 8.480 5.173 1.00 96.62 217 VAL A N 1
ATOM 1711 C CA . VAL A 1 217 ? -11.730 7.157 5.282 1.00 96.62 217 VAL A CA 1
ATOM 1712 C C . VAL A 1 217 ? -11.671 6.713 6.740 1.00 96.62 217 VAL A C 1
ATOM 1714 O O . VAL A 1 217 ? -11.879 7.510 7.656 1.00 96.62 217 VAL A O 1
ATOM 1717 N N . TRP A 1 218 ? -11.383 5.4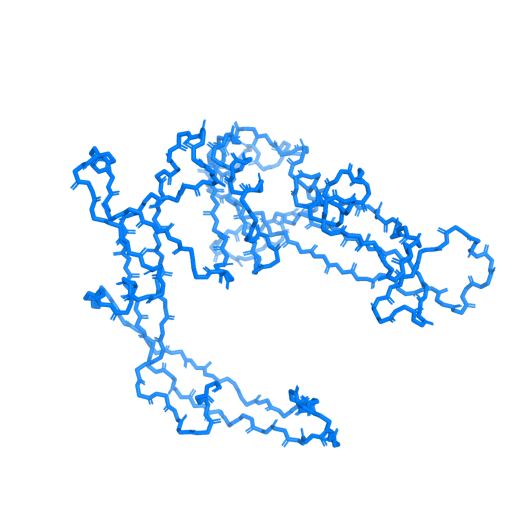36 6.958 1.00 97.94 218 TRP A N 1
ATOM 1718 C CA . TRP A 1 218 ? -11.004 4.926 8.270 1.00 97.94 218 TRP A CA 1
ATOM 1719 C C . TRP A 1 218 ? -9.493 4.789 8.345 1.00 97.94 218 TRP A C 1
ATOM 1721 O O . TRP A 1 218 ? -8.845 4.385 7.378 1.00 97.94 218 TRP A O 1
ATOM 1731 N N . ILE A 1 219 ? -8.935 5.107 9.505 1.00 97.25 219 ILE A N 1
ATOM 1732 C CA . ILE A 1 219 ? -7.556 4.764 9.833 1.00 97.25 219 ILE A CA 1
ATOM 1733 C C . ILE A 1 219 ? -7.570 3.562 10.757 1.00 97.25 219 ILE A C 1
ATOM 1735 O O . ILE A 1 219 ? -8.415 3.469 11.643 1.00 97.25 219 ILE A O 1
ATOM 1739 N N . VAL A 1 220 ? -6.616 2.662 10.555 1.00 98.00 220 VAL A N 1
ATOM 1740 C CA . VAL A 1 220 ? -6.350 1.540 11.451 1.00 98.00 220 VAL A CA 1
ATOM 1741 C C . VAL A 1 220 ? -4.899 1.662 11.880 1.00 98.00 220 VAL A C 1
ATOM 1743 O O . VAL A 1 220 ? -3.984 1.620 11.053 1.00 98.00 220 VAL A O 1
ATOM 1746 N N . ARG A 1 221 ? -4.679 1.862 13.175 1.00 97.19 221 ARG A N 1
ATOM 1747 C CA . ARG A 1 221 ? -3.352 1.883 13.777 1.00 97.19 221 ARG A CA 1
ATOM 1748 C C . ARG A 1 221 ? -3.125 0.546 14.454 1.00 97.19 221 ARG A C 1
ATOM 1750 O O . ARG A 1 221 ? -3.890 0.171 15.330 1.00 97.19 221 ARG A O 1
ATOM 1757 N N . VAL A 1 222 ? -2.041 -0.120 14.080 1.00 96.69 222 VAL A N 1
ATOM 1758 C CA . VAL A 1 222 ? -1.559 -1.338 14.731 1.00 96.69 222 VAL A CA 1
ATOM 1759 C C . VAL A 1 222 ? -0.184 -1.053 15.313 1.00 96.69 222 VAL A C 1
ATOM 1761 O O . VAL A 1 222 ? 0.676 -0.512 14.611 1.00 96.69 222 VAL A O 1
ATOM 1764 N N . TRP A 1 223 ? 0.031 -1.386 16.582 1.00 94.88 223 TRP A N 1
ATOM 1765 C CA . TRP A 1 223 ? 1.329 -1.232 17.237 1.00 94.88 223 TRP A CA 1
ATOM 1766 C C . TRP A 1 223 ? 1.590 -2.357 18.231 1.00 94.88 223 TRP A C 1
ATOM 1768 O O . TRP A 1 223 ? 0.679 -3.071 18.638 1.00 94.88 223 TRP A O 1
ATOM 1778 N N . GLU A 1 224 ? 2.861 -2.534 18.569 1.00 94.81 224 GLU A N 1
ATOM 1779 C CA . GLU A 1 224 ? 3.291 -3.451 19.615 1.00 94.81 224 GLU A CA 1
ATOM 1780 C C . GLU A 1 224 ? 3.290 -2.721 20.963 1.00 94.81 224 GLU A C 1
ATOM 1782 O O . GLU A 1 224 ? 3.793 -1.598 21.054 1.00 94.81 224 GLU A O 1
ATOM 1787 N N . ILE A 1 225 ? 2.706 -3.346 21.983 1.00 91.62 225 ILE A N 1
ATOM 1788 C CA . ILE A 1 225 ? 2.757 -2.906 23.379 1.00 91.62 225 ILE A CA 1
ATOM 1789 C C . ILE A 1 225 ? 4.127 -3.286 23.943 1.00 91.62 225 ILE A C 1
ATOM 1791 O O . ILE A 1 225 ? 4.556 -4.426 23.771 1.00 91.62 225 ILE A O 1
ATOM 1795 N N . ASP A 1 226 ? 4.788 -2.331 24.600 1.00 89.00 226 ASP A N 1
ATOM 1796 C CA . ASP A 1 226 ? 6.100 -2.494 25.239 1.00 89.00 226 ASP A CA 1
ATOM 1797 C C . ASP A 1 226 ? 7.134 -3.202 24.341 1.00 89.00 226 ASP A C 1
ATOM 1799 O O . ASP A 1 226 ? 7.661 -4.264 24.694 1.00 89.00 226 ASP A O 1
ATOM 1803 N N . PRO A 1 227 ? 7.424 -2.649 23.143 1.00 87.75 227 PRO A N 1
ATOM 1804 C CA . PRO A 1 227 ? 8.363 -3.276 22.230 1.00 87.75 227 PRO A CA 1
ATOM 1805 C C . PRO A 1 227 ? 9.764 -3.328 22.864 1.00 87.75 227 PRO A C 1
ATOM 1807 O O . PRO A 1 227 ? 10.165 -2.382 23.547 1.00 87.75 227 PRO A O 1
ATOM 1810 N N . PRO A 1 228 ? 10.555 -4.382 22.596 1.00 84.44 228 PRO A N 1
ATOM 1811 C CA . PRO A 1 228 ? 11.946 -4.460 23.032 1.00 84.44 228 PRO A CA 1
ATOM 1812 C C . PRO A 1 228 ? 12.751 -3.191 22.699 1.00 84.44 228 PRO A C 1
ATOM 1814 O O . PRO A 1 228 ? 12.641 -2.644 21.599 1.00 84.44 228 PRO A O 1
ATOM 1817 N N . ASN A 1 229 ? 13.581 -2.734 23.645 1.00 73.88 229 ASN A N 1
ATOM 1818 C CA . ASN A 1 229 ? 14.336 -1.471 23.556 1.00 73.88 229 ASN A CA 1
ATOM 1819 C C . ASN A 1 229 ? 15.250 -1.370 22.318 1.00 73.88 229 ASN A C 1
ATOM 1821 O O . ASN A 1 229 ? 15.572 -0.272 21.867 1.00 73.88 229 ASN A O 1
ATOM 1825 N N . ASP A 1 230 ? 15.662 -2.501 21.750 1.00 67.38 230 ASP A N 1
ATOM 1826 C CA . ASP A 1 230 ? 16.478 -2.613 20.538 1.00 67.38 230 ASP A CA 1
ATOM 1827 C C . ASP A 1 230 ? 15.676 -2.472 19.226 1.00 67.38 230 ASP A C 1
ATOM 1829 O O . ASP A 1 230 ? 16.265 -2.453 18.141 1.00 67.38 230 ASP A O 1
ATOM 1833 N N . LEU A 1 231 ? 14.344 -2.354 19.306 1.00 57.59 231 LEU A N 1
ATOM 1834 C CA . LEU A 1 231 ? 13.427 -2.277 18.162 1.00 57.59 231 LEU A CA 1
ATOM 1835 C C . LEU A 1 231 ? 12.766 -0.902 17.964 1.00 57.59 231 LEU A C 1
ATOM 1837 O O . LEU A 1 231 ? 12.021 -0.733 16.992 1.00 57.59 231 LEU A O 1
ATOM 1841 N N . LEU A 1 232 ? 13.042 0.084 18.826 1.00 43.66 232 LEU A N 1
ATOM 1842 C CA . LEU A 1 232 ? 12.583 1.461 18.617 1.00 43.66 232 LEU A CA 1
ATOM 1843 C C . LEU A 1 232 ? 13.308 2.099 17.401 1.00 43.66 232 LEU A C 1
ATOM 1845 O O . LEU A 1 232 ? 14.502 1.862 17.203 1.00 43.66 232 LEU A O 1
ATOM 1849 N N . PRO A 1 233 ? 12.586 2.836 16.530 1.00 43.94 233 PRO A N 1
ATOM 1850 C CA . PRO A 1 233 ? 13.058 3.244 15.201 1.00 43.94 233 PRO A CA 1
ATOM 1851 C C . PRO A 1 233 ? 14.144 4.321 15.154 1.00 43.94 233 PRO A C 1
ATOM 1853 O O . PRO A 1 233 ? 14.275 5.128 16.093 1.00 43.94 233 PRO A O 1
#

Sequence (233 aa):
MKHIENLGAPVLILHDTTALEYTTHRSLEALGPIGNGHRRGYITHNSLAVEPETCEVIGLCNQVLHRRAKVAKSETRAQRNKRSSRESRLWIQGTEPLPNNRQYIDVCDRGADTSEFLEHEMGSGRRFVIRSSHDRCVLVGHGPSEESEARKLREYGSTLPQAGSWTLQVTSKSEMRSPRRKGKKKLMTRTKRNANMTVAFAPVQINPSKARKPMKVWIVRVWEIDPPNDLLP